Protein AF-A0A3D4X9X2-F1 (afdb_monomer)

pLDDT: mean 94.45, std 5.87, range [61.66, 98.75]

Solvent-accessible surface area (backbone atoms only — not comparable to full-atom values): 15955 Å² total; per-residue (Å²): 98,52,54,83,85,44,43,66,60,50,35,54,44,37,55,75,63,37,59,83,67,64,30,66,51,58,67,52,50,45,50,46,51,72,74,37,32,94,39,24,40,60,41,67,60,84,98,40,76,47,31,38,32,30,34,51,27,17,74,60,92,67,83,54,60,60,60,79,80,46,68,83,65,52,32,91,82,32,43,20,33,39,50,75,49,78,40,56,39,77,94,57,54,96,70,56,53,70,57,52,45,50,53,50,50,54,37,52,37,51,43,66,66,28,49,31,41,36,36,69,39,49,76,90,46,47,69,60,43,44,75,72,60,30,42,80,77,46,76,40,96,36,58,66,56,78,41,76,32,30,30,34,38,30,69,69,70,59,44,73,48,71,41,49,72,88,46,44,44,96,87,69,27,53,40,75,72,50,58,59,54,52,52,50,51,37,50,45,54,52,30,42,62,73,73,61,18,66,76,57,33,48,76,75,42,33,46,70,55,77,76,47,75,50,77,46,80,72,46,89,50,42,70,76,41,45,34,31,35,42,77,46,39,67,42,70,76,43,40,43,39,31,39,36,39,41,32,22,34,62,88,80,60,48,62,30,34,41,33,38,40,30,33,39,33,22,37,84,88,70,45,86,33,46,30,58,78,79,36,47,70,61,29,51,49,54,59,58,41,38,65,127

Radius of gyration: 21.75 Å; Cα contacts (8 Å, |Δi|>4): 575; chains: 1; bounding box: 48×45×54 Å

Mean predicted aligned error: 4.36 Å

Secondary structure (DSSP, 8-state):
---GGGHHHHHHHHHHHS-TTTSPPHHHHHHHHHH-GGGEEEEEETTEEEEEEE--EES-SS--GGGGT--TT--TTSSEEEE-EEEE-GGGTTSSHHHHHHHHHHHHHHHTT-SEEEEEE-GGGHHHHHHTTPEEEEE-S--GGG---EEEEEE-PPEEEEPPGGGB-TTSSB-TTHHHHHHHHHHHHHHHHTT--HHHHHHTTEE--EEEEEEEE-S---TT-EEEEEEEEEEE-SSEEEEEEEEEETTT--EEEEEEEEEE-EETTS-B--HHHH-HHHHHHHHHTB--

Structure (mmCIF, N/CA/C/O backbone):
data_AF-A0A3D4X9X2-F1
#
_entry.id   AF-A0A3D4X9X2-F1
#
loop_
_atom_site.group_PDB
_atom_site.id
_atom_site.type_symbol
_atom_site.label_atom_id
_atom_site.label_alt_id
_atom_site.label_comp_id
_atom_site.label_asym_id
_atom_site.label_entity_id
_atom_site.label_seq_id
_atom_site.pdbx_PDB_ins_code
_atom_site.Cartn_x
_atom_site.Cartn_y
_atom_site.Cartn_z
_atom_site.occupancy
_atom_site.B_iso_or_equiv
_atom_site.auth_seq_id
_atom_site.auth_comp_id
_atom_site.auth_asym_id
_atom_site.auth_atom_id
_atom_site.pdbx_PDB_model_num
ATOM 1 N N . MET A 1 1 ? 5.154 -13.599 -9.587 1.00 92.62 1 MET A N 1
ATOM 2 C CA . MET A 1 1 ? 6.564 -13.188 -9.420 1.00 92.62 1 MET A CA 1
ATOM 3 C C . MET A 1 1 ? 7.352 -13.839 -10.536 1.00 92.62 1 MET A C 1
ATOM 5 O O . MET A 1 1 ? 6.908 -14.887 -10.995 1.00 92.62 1 MET A O 1
ATOM 9 N N . ALA A 1 2 ? 8.436 -13.215 -10.988 1.00 92.44 2 ALA A N 1
ATOM 10 C CA . ALA A 1 2 ? 9.319 -13.813 -11.982 1.00 92.44 2 ALA A CA 1
ATOM 11 C C . ALA A 1 2 ? 10.042 -15.037 -11.407 1.00 92.44 2 ALA A C 1
ATOM 13 O O . ALA A 1 2 ? 10.325 -15.108 -10.209 1.00 92.44 2 ALA A O 1
ATOM 14 N N . ARG A 1 3 ? 10.328 -15.994 -12.280 1.00 93.06 3 ARG A N 1
ATOM 15 C CA . ARG A 1 3 ? 11.063 -17.228 -12.012 1.00 93.06 3 ARG A CA 1
ATOM 16 C C . ARG A 1 3 ? 12.336 -17.255 -12.862 1.00 93.06 3 ARG A C 1
ATOM 18 O O . ARG A 1 3 ? 12.415 -16.520 -13.846 1.00 93.06 3 ARG A O 1
ATOM 25 N N . PRO A 1 4 ? 13.331 -18.100 -12.544 1.00 92.50 4 PRO A N 1
ATOM 26 C CA . PRO A 1 4 ? 14.540 -18.207 -13.361 1.00 92.50 4 PRO A CA 1
ATOM 27 C C . PRO A 1 4 ? 14.257 -18.499 -14.844 1.00 92.50 4 PRO A C 1
ATOM 29 O O . PRO A 1 4 ? 14.946 -17.967 -15.713 1.00 92.50 4 PRO A O 1
ATOM 32 N N . GLU A 1 5 ? 13.215 -19.282 -15.153 1.00 94.00 5 GLU A N 1
ATOM 33 C CA . GLU A 1 5 ? 12.792 -19.547 -16.535 1.00 94.00 5 GLU A CA 1
ATOM 34 C C . GLU A 1 5 ? 12.268 -18.310 -17.294 1.00 94.00 5 GLU A C 1
ATOM 36 O O . GLU A 1 5 ? 12.267 -18.306 -18.526 1.00 94.00 5 GLU A O 1
ATOM 41 N N . ASP A 1 6 ? 11.888 -17.239 -16.589 1.00 94.44 6 ASP A N 1
ATOM 42 C CA . ASP A 1 6 ? 11.366 -16.004 -17.184 1.00 94.44 6 ASP A CA 1
ATOM 43 C C . ASP A 1 6 ? 12.476 -15.077 -17.716 1.00 94.44 6 ASP A C 1
ATOM 45 O O . ASP A 1 6 ? 12.179 -14.068 -18.360 1.00 94.44 6 ASP A O 1
ATOM 49 N N . LEU A 1 7 ? 13.758 -15.402 -17.493 1.00 96.19 7 LEU A N 1
ATOM 50 C CA . LEU A 1 7 ? 14.895 -14.561 -17.887 1.00 96.19 7 LEU A CA 1
ATOM 51 C C . LEU A 1 7 ? 14.924 -14.257 -19.391 1.00 96.19 7 LEU A C 1
ATOM 53 O O . LEU A 1 7 ? 14.999 -13.094 -19.785 1.00 96.19 7 LEU A O 1
ATOM 57 N N . GLU A 1 8 ? 14.888 -15.293 -20.233 1.00 95.75 8 GLU A N 1
ATOM 58 C CA . GLU A 1 8 ? 14.944 -15.125 -21.692 1.00 95.75 8 GLU A CA 1
ATOM 59 C C . GLU A 1 8 ? 13.777 -14.277 -22.223 1.00 95.75 8 GLU A C 1
ATOM 61 O O . GLU A 1 8 ? 14.033 -13.288 -22.921 1.00 95.75 8 GLU A O 1
ATOM 66 N N . PRO A 1 9 ? 12.501 -14.581 -21.898 1.00 95.25 9 PRO A N 1
ATOM 67 C CA . PRO A 1 9 ? 11.398 -13.759 -22.375 1.00 95.25 9 PRO A CA 1
ATOM 68 C C . PRO A 1 9 ? 11.412 -12.342 -21.786 1.00 95.25 9 PRO A C 1
ATOM 70 O O . PRO A 1 9 ? 11.119 -11.397 -22.518 1.00 95.25 9 PRO A O 1
ATOM 73 N N . ALA A 1 10 ? 11.789 -12.150 -20.518 1.00 95.25 10 ALA A N 1
ATOM 74 C CA . ALA A 1 10 ? 11.889 -10.814 -19.930 1.00 95.25 10 ALA A CA 1
ATOM 75 C C . ALA A 1 10 ? 12.968 -9.964 -20.623 1.00 95.25 10 ALA A C 1
ATOM 77 O O . ALA A 1 10 ? 12.692 -8.829 -21.009 1.00 95.25 10 ALA A O 1
ATOM 78 N N . ALA A 1 11 ? 14.159 -10.518 -20.871 1.00 94.31 11 ALA A N 1
ATOM 79 C CA . ALA A 1 11 ? 15.226 -9.815 -21.584 1.00 94.31 11 ALA A CA 1
ATOM 80 C C . ALA A 1 11 ? 14.827 -9.457 -23.030 1.00 94.31 11 ALA A C 1
ATOM 82 O O . ALA A 1 11 ? 15.125 -8.361 -23.505 1.00 94.31 11 ALA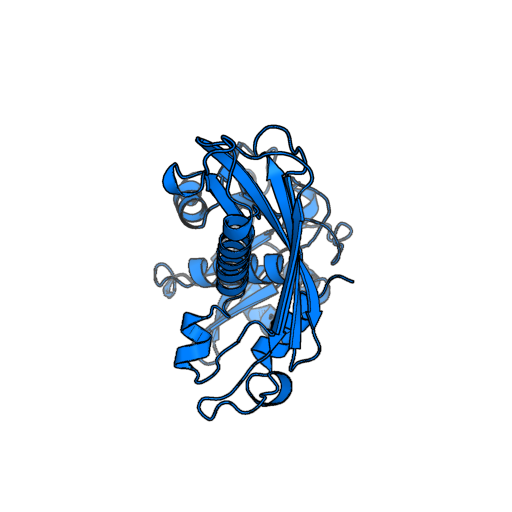 A O 1
ATOM 83 N N . ALA A 1 12 ? 14.100 -10.341 -23.723 1.00 93.56 12 ALA A N 1
ATOM 84 C CA . ALA A 1 1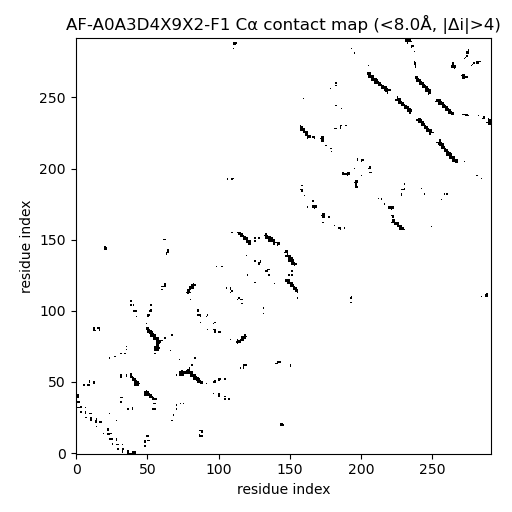2 ? 13.588 -10.057 -25.065 1.00 93.56 12 ALA A CA 1
ATOM 85 C C . ALA A 1 12 ? 12.547 -8.921 -25.067 1.00 93.56 12 ALA A C 1
ATOM 87 O O . ALA A 1 12 ? 12.560 -8.061 -25.951 1.00 93.56 12 ALA A O 1
ATOM 88 N N . ILE A 1 13 ? 11.658 -8.891 -24.071 1.00 94.38 13 ILE A N 1
ATOM 89 C CA . ILE A 1 13 ? 10.668 -7.819 -23.902 1.00 94.38 13 ILE A CA 1
ATOM 90 C C . ILE A 1 13 ? 11.334 -6.487 -23.549 1.00 94.38 13 ILE A C 1
ATOM 92 O O . ILE A 1 13 ? 10.898 -5.446 -24.042 1.00 94.38 13 ILE A O 1
ATOM 96 N N . GLU A 1 14 ? 12.375 -6.510 -22.717 1.00 92.75 14 GLU A N 1
ATOM 97 C CA . GLU A 1 14 ? 13.169 -5.331 -22.365 1.00 92.75 14 GLU A CA 1
ATOM 98 C C . GLU A 1 14 ? 13.804 -4.709 -23.611 1.00 92.75 14 GLU A C 1
ATOM 100 O O . GLU A 1 14 ? 13.546 -3.546 -23.931 1.00 92.75 14 GLU A O 1
ATOM 105 N N . ALA A 1 15 ? 14.525 -5.522 -24.387 1.00 90.81 15 ALA A N 1
ATOM 106 C CA . ALA A 1 15 ? 15.184 -5.092 -25.617 1.00 90.81 15 ALA A CA 1
ATOM 107 C C . ALA A 1 15 ? 14.203 -4.576 -26.688 1.00 90.81 15 ALA A C 1
ATOM 109 O O . ALA A 1 15 ? 14.547 -3.697 -27.473 1.00 90.81 15 ALA A O 1
ATOM 110 N N . ALA A 1 16 ? 12.973 -5.100 -26.729 1.00 89.12 16 ALA A N 1
ATOM 111 C CA . ALA A 1 16 ? 11.923 -4.615 -27.628 1.00 89.12 16 ALA A CA 1
ATOM 112 C C . ALA A 1 16 ? 11.194 -3.359 -27.104 1.00 89.12 16 ALA A C 1
ATOM 114 O O . ALA A 1 16 ? 10.473 -2.692 -27.855 1.00 89.12 16 ALA A O 1
ATOM 115 N N . GLY A 1 17 ? 11.307 -3.067 -25.805 1.00 82.75 17 GLY A N 1
ATOM 116 C CA . GLY A 1 17 ? 10.613 -1.976 -25.124 1.00 82.75 17 GLY A CA 1
ATOM 117 C C . GLY A 1 17 ? 11.352 -0.642 -25.178 1.00 82.75 17 GLY A C 1
ATOM 118 O O . GLY A 1 17 ? 10.695 0.399 -25.247 1.00 82.75 17 GLY A O 1
ATOM 119 N N . PHE A 1 18 ? 12.684 -0.681 -25.196 1.00 80.69 18 PHE A N 1
ATOM 120 C CA . PHE A 1 18 ? 13.543 0.491 -25.047 1.00 80.69 18 PHE A CA 1
ATOM 121 C C . PHE A 1 18 ? 14.637 0.563 -26.124 1.00 80.69 18 PHE A C 1
ATOM 123 O O . PHE A 1 18 ? 15.074 -0.468 -26.636 1.00 80.69 18 PHE A O 1
ATOM 130 N N . PRO A 1 19 ? 15.126 1.771 -26.468 1.00 81.81 19 PRO A N 1
ATOM 131 C CA . PRO A 1 19 ? 16.369 1.916 -27.219 1.00 81.81 19 PRO A CA 1
ATOM 132 C C . PRO A 1 19 ? 17.535 1.202 -26.507 1.00 81.81 19 PRO A C 1
ATOM 134 O O . PRO A 1 19 ? 17.559 1.194 -25.277 1.00 81.81 19 PRO A O 1
ATOM 137 N N . PRO A 1 20 ? 18.552 0.686 -27.228 1.00 80.06 20 PRO A N 1
ATOM 138 C CA . PRO A 1 20 ? 19.671 -0.039 -26.612 1.00 80.06 20 PRO A CA 1
ATOM 139 C C . PRO A 1 20 ? 20.426 0.728 -25.517 1.00 80.06 20 PRO A C 1
ATOM 141 O O . PRO A 1 20 ? 21.004 0.109 -24.637 1.00 80.06 20 PRO A O 1
ATOM 144 N N . ALA A 1 21 ? 20.429 2.064 -25.570 1.00 77.44 21 ALA A N 1
ATOM 145 C CA . ALA A 1 21 ? 21.063 2.914 -24.560 1.00 77.44 21 ALA A CA 1
ATOM 146 C C . ALA A 1 21 ? 20.247 3.049 -23.257 1.00 77.44 21 ALA A C 1
ATOM 148 O O . ALA A 1 21 ? 20.780 3.516 -22.258 1.00 77.44 21 ALA A O 1
ATOM 149 N N . GLU A 1 22 ? 18.962 2.691 -23.280 1.00 79.19 22 GLU A N 1
ATOM 150 C CA . GLU A 1 22 ? 18.041 2.781 -22.139 1.00 79.19 22 GLU A CA 1
ATOM 151 C C . GLU A 1 22 ? 17.695 1.399 -21.564 1.00 79.19 22 GLU A C 1
ATOM 153 O O . GLU A 1 22 ? 17.428 1.294 -20.368 1.00 79.19 22 GLU A O 1
ATOM 158 N 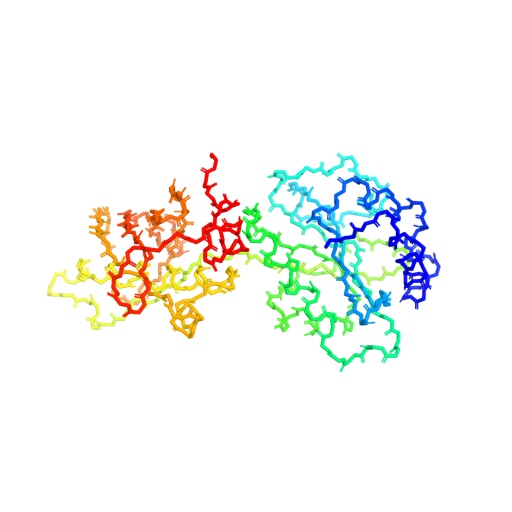N . ALA A 1 23 ? 17.696 0.361 -22.408 1.00 83.12 23 ALA A N 1
ATOM 159 C CA . ALA A 1 23 ? 17.331 -1.006 -22.049 1.00 83.12 23 ALA A CA 1
ATOM 160 C C . ALA A 1 23 ? 18.322 -1.630 -21.055 1.00 83.12 23 ALA A C 1
ATOM 162 O O . ALA A 1 23 ? 19.536 -1.568 -21.258 1.00 83.12 23 ALA A O 1
ATOM 163 N N . ALA A 1 24 ? 17.805 -2.307 -20.031 1.00 86.62 24 ALA A N 1
ATOM 164 C CA . ALA A 1 24 ? 18.622 -3.155 -19.175 1.00 86.62 24 ALA A CA 1
ATOM 165 C C . ALA A 1 24 ? 19.176 -4.354 -19.966 1.00 86.62 24 ALA A C 1
ATOM 167 O O . ALA A 1 24 ? 18.483 -4.971 -20.783 1.00 86.62 24 ALA A O 1
ATOM 168 N N . GLY A 1 25 ? 20.436 -4.709 -19.713 1.00 89.81 25 GLY A N 1
ATOM 169 C CA . GLY A 1 25 ? 21.043 -5.896 -20.296 1.00 89.81 25 GLY A CA 1
ATOM 170 C C . GLY A 1 25 ? 20.418 -7.176 -19.739 1.00 89.81 25 GLY A C 1
ATOM 171 O O . GLY A 1 25 ? 19.849 -7.203 -18.649 1.00 89.81 25 GLY A O 1
ATOM 172 N N . LYS A 1 26 ? 20.575 -8.292 -20.459 1.00 93.06 26 LYS A N 1
ATOM 173 C CA . LYS A 1 26 ? 20.128 -9.613 -19.978 1.00 93.06 26 LYS A CA 1
ATOM 174 C C . LYS A 1 26 ? 20.723 -9.966 -18.610 1.00 93.06 26 LYS A C 1
ATOM 176 O O . LYS A 1 26 ? 20.042 -10.553 -17.777 1.00 93.06 26 LYS A O 1
ATOM 181 N N . GLU A 1 27 ? 21.984 -9.607 -18.398 1.00 92.12 27 GLU A N 1
ATOM 182 C CA . GLU A 1 27 ? 22.681 -9.828 -17.134 1.00 92.12 27 GLU A CA 1
ATOM 183 C C . GLU A 1 27 ? 22.073 -8.999 -15.992 1.00 92.12 27 GLU A C 1
ATOM 185 O O . GLU A 1 27 ? 21.843 -9.543 -14.916 1.00 92.12 27 GLU A O 1
ATOM 190 N N . ASP A 1 28 ? 21.695 -7.743 -16.250 1.00 91.94 28 ASP A N 1
ATOM 191 C CA . ASP A 1 28 ? 20.971 -6.921 -15.276 1.00 91.94 28 ASP A CA 1
ATOM 192 C C . ASP A 1 28 ? 19.624 -7.571 -14.927 1.00 91.94 28 ASP A C 1
ATOM 194 O O . ASP A 1 28 ? 19.297 -7.738 -13.758 1.00 91.94 28 ASP A O 1
ATOM 198 N N . ILE A 1 29 ? 18.848 -8.014 -15.926 1.00 94.06 29 ILE A N 1
ATOM 199 C CA . ILE A 1 29 ? 17.563 -8.696 -15.690 1.00 94.06 29 ILE A CA 1
ATOM 200 C C . ILE A 1 29 ? 17.749 -9.960 -14.841 1.00 94.06 29 ILE A C 1
ATOM 202 O O . ILE A 1 29 ? 16.975 -10.181 -13.909 1.00 94.06 29 ILE A O 1
ATOM 206 N N . ARG A 1 30 ? 18.787 -10.761 -15.113 1.00 95.44 30 ARG A N 1
ATOM 207 C CA . ARG A 1 30 ? 19.127 -11.946 -14.313 1.00 95.44 30 ARG A CA 1
ATOM 208 C C . ARG A 1 30 ? 19.396 -11.570 -12.859 1.00 95.44 30 ARG A C 1
ATOM 210 O O . ARG A 1 30 ? 18.782 -12.147 -11.965 1.00 95.44 30 ARG A O 1
ATOM 217 N N . GLN A 1 31 ? 20.249 -10.572 -12.627 1.00 93.44 31 GLN A N 1
ATOM 218 C CA . GLN A 1 31 ? 20.563 -10.099 -11.280 1.00 93.44 31 GLN A CA 1
ATOM 219 C C . GLN A 1 31 ? 19.317 -9.585 -10.553 1.00 93.44 31 GLN A C 1
ATOM 221 O O . GLN A 1 31 ? 19.140 -9.876 -9.375 1.00 93.44 31 GLN A O 1
ATOM 226 N N . ARG A 1 32 ? 18.412 -8.885 -11.245 1.00 94.94 32 ARG A N 1
ATOM 227 C CA . ARG A 1 32 ? 17.156 -8.383 -10.664 1.00 94.94 32 ARG A CA 1
ATOM 228 C C . ARG A 1 32 ? 16.204 -9.512 -10.257 1.00 94.94 32 ARG A C 1
ATOM 230 O O . ARG A 1 32 ? 15.627 -9.448 -9.175 1.00 94.94 32 ARG A O 1
ATOM 237 N N . ILE A 1 33 ? 16.065 -10.554 -11.086 1.00 95.25 33 ILE A N 1
ATOM 238 C CA . ILE A 1 33 ? 15.274 -11.756 -10.754 1.00 95.25 33 ILE A CA 1
ATOM 239 C C . ILE A 1 33 ? 15.856 -12.466 -9.524 1.00 95.25 33 ILE A C 1
ATOM 241 O O . ILE A 1 33 ? 15.101 -12.924 -8.672 1.00 95.25 33 ILE A O 1
ATOM 245 N N . GLU A 1 34 ? 17.183 -12.548 -9.416 1.00 94.19 34 GLU A N 1
ATOM 246 C CA . GLU A 1 34 ? 17.862 -13.211 -8.294 1.00 94.19 34 GLU A CA 1
ATOM 247 C C . GLU A 1 34 ? 17.855 -12.381 -7.002 1.00 94.19 34 GLU A C 1
ATOM 249 O O . GLU A 1 34 ? 17.728 -12.944 -5.918 1.00 94.19 34 GLU A O 1
ATOM 254 N N . THR A 1 35 ? 17.983 -11.056 -7.108 1.00 93.69 35 THR A N 1
ATOM 255 C CA . THR A 1 35 ? 18.177 -10.162 -5.953 1.00 93.69 35 THR A CA 1
ATOM 256 C C . THR A 1 35 ? 16.862 -9.780 -5.284 1.00 93.69 35 THR A C 1
ATOM 258 O O . THR A 1 35 ? 16.800 -9.751 -4.060 1.00 93.69 35 THR A O 1
ATOM 261 N N . PHE A 1 36 ? 15.817 -9.494 -6.065 1.00 93.81 36 PHE A N 1
ATOM 262 C CA . PHE A 1 36 ? 14.519 -9.049 -5.545 1.00 93.81 36 PHE A CA 1
ATOM 263 C C . PHE A 1 36 ? 13.334 -9.729 -6.256 1.00 93.81 36 PHE A C 1
ATOM 265 O O . PHE A 1 36 ? 12.466 -9.060 -6.830 1.00 93.81 36 PHE A O 1
ATOM 272 N N . PRO A 1 37 ? 13.238 -11.073 -6.238 1.00 93.62 37 PRO A N 1
ATOM 273 C CA . PRO A 1 37 ? 12.140 -11.794 -6.892 1.00 93.62 37 PRO A CA 1
ATOM 274 C C . PRO A 1 37 ? 10.751 -11.364 -6.385 1.00 93.62 37 PRO A C 1
ATOM 276 O O . PRO A 1 37 ? 9.768 -11.391 -7.130 1.00 93.62 37 PRO A O 1
ATOM 279 N N . GLU A 1 38 ? 10.656 -10.911 -5.134 1.00 92.62 38 GLU A N 1
ATOM 280 C CA . GLU A 1 38 ? 9.436 -10.399 -4.506 1.00 92.62 38 GLU A CA 1
ATOM 281 C C . GLU A 1 38 ? 9.018 -9.003 -5.000 1.00 92.62 38 GLU A C 1
ATOM 283 O O . GLU A 1 38 ? 7.903 -8.551 -4.723 1.00 92.62 38 GLU A O 1
ATOM 288 N N . SER A 1 39 ? 9.890 -8.347 -5.767 1.00 95.62 39 SER A N 1
ATOM 289 C CA . SER A 1 39 ? 9.670 -7.056 -6.420 1.00 95.62 39 SER A CA 1
ATOM 290 C C . SER A 1 39 ? 9.827 -7.154 -7.949 1.00 95.62 39 SER A C 1
ATOM 292 O O . SER A 1 39 ? 10.020 -6.142 -8.619 1.00 95.62 39 SER A O 1
ATOM 294 N N . PHE A 1 40 ? 9.707 -8.360 -8.522 1.00 97.50 40 PHE A N 1
ATOM 295 C CA . PHE A 1 40 ? 9.673 -8.601 -9.967 1.00 97.50 40 PHE A CA 1
ATOM 296 C C . PHE A 1 40 ? 8.385 -9.348 -10.341 1.00 97.50 40 PHE A C 1
ATOM 298 O O . PHE A 1 40 ? 8.207 -10.537 -10.063 1.00 97.50 40 PHE A O 1
ATOM 305 N N . PHE A 1 41 ? 7.455 -8.656 -11.000 1.00 98.00 41 PHE A N 1
ATOM 306 C CA . PHE A 1 41 ? 6.156 -9.205 -11.389 1.00 98.00 41 PHE A CA 1
ATOM 307 C C . PHE A 1 41 ? 6.032 -9.315 -12.900 1.00 98.00 41 PHE A C 1
ATOM 309 O O . PHE A 1 41 ? 6.362 -8.382 -13.624 1.00 98.00 41 PHE A O 1
ATOM 316 N N . VAL A 1 42 ? 5.499 -10.441 -13.364 1.00 97.75 42 VAL A N 1
ATOM 317 C CA . VAL A 1 42 ? 5.270 -10.734 -14.780 1.00 97.75 42 VAL A CA 1
ATOM 318 C C . VAL A 1 42 ? 3.773 -10.775 -15.072 1.00 97.75 42 VAL A C 1
ATOM 320 O O . VAL A 1 42 ? 2.967 -11.113 -14.203 1.00 97.75 42 VAL A O 1
ATOM 323 N N . ALA A 1 43 ? 3.403 -10.406 -16.292 1.00 97.56 43 ALA A N 1
ATOM 324 C CA . ALA A 1 43 ? 2.088 -10.639 -16.864 1.00 97.56 43 ALA A CA 1
ATOM 325 C C . ALA A 1 43 ? 2.201 -11.782 -17.872 1.00 97.56 43 ALA A C 1
ATOM 327 O O . ALA A 1 43 ? 3.100 -11.778 -18.715 1.00 97.56 43 ALA A O 1
ATOM 328 N N . GLU A 1 44 ? 1.264 -12.722 -17.808 1.00 96.06 44 GLU A N 1
ATOM 329 C CA . GLU A 1 44 ? 1.224 -13.911 -18.658 1.00 96.06 44 GLU A CA 1
ATOM 330 C C . GLU A 1 44 ? -0.111 -13.968 -19.424 1.00 96.06 44 GLU A C 1
ATOM 332 O O . GLU A 1 44 ? -1.163 -13.579 -18.908 1.00 96.06 44 GLU A O 1
ATOM 337 N N . SER A 1 45 ? -0.075 -14.438 -20.672 1.00 94.62 45 SER A N 1
ATOM 338 C CA . SER A 1 45 ? -1.250 -14.811 -21.467 1.00 94.62 45 SER A CA 1
ATOM 339 C C . SER A 1 45 ? -1.059 -16.242 -21.959 1.00 94.62 45 SER A C 1
ATOM 341 O O . SER A 1 45 ? -0.252 -16.493 -22.855 1.00 94.62 45 SER A O 1
ATOM 343 N N . GLY A 1 46 ? -1.767 -17.187 -21.333 1.00 91.50 46 GLY A N 1
ATOM 344 C CA . GLY A 1 46 ? -1.422 -18.606 -21.452 1.00 91.50 46 GLY A CA 1
ATOM 345 C C . GLY A 1 46 ? -0.005 -18.842 -20.927 1.00 91.50 46 GLY A C 1
ATOM 346 O O . GLY A 1 46 ? 0.356 -18.294 -19.891 1.00 91.50 46 GLY A O 1
ATOM 347 N N . ASP A 1 47 ? 0.809 -19.570 -21.686 1.00 88.81 47 ASP A N 1
ATOM 348 C CA . ASP A 1 47 ? 2.209 -19.860 -21.334 1.00 88.81 47 ASP A CA 1
ATOM 349 C C . ASP A 1 47 ? 3.196 -18.768 -21.793 1.00 88.81 47 ASP A C 1
ATOM 351 O O . ASP A 1 47 ? 4.412 -18.940 -21.720 1.00 88.81 47 ASP A O 1
ATOM 355 N N . ARG A 1 48 ? 2.697 -17.643 -22.326 1.00 94.12 48 ARG A N 1
ATOM 356 C CA . ARG A 1 48 ? 3.533 -16.560 -22.854 1.00 94.12 48 ARG A CA 1
ATOM 357 C C . ARG A 1 48 ? 3.641 -15.421 -21.850 1.00 94.12 48 ARG A C 1
ATOM 359 O O . ARG A 1 48 ? 2.632 -14.810 -21.500 1.00 94.12 48 ARG A O 1
ATOM 366 N N . LEU A 1 49 ? 4.866 -15.051 -21.491 1.00 96.31 49 LEU A N 1
ATOM 367 C CA . LEU A 1 49 ? 5.157 -13.802 -20.788 1.00 96.31 49 LEU A CA 1
ATOM 368 C C . LEU A 1 49 ? 4.951 -12.621 -21.753 1.00 96.31 49 LEU A C 1
ATOM 370 O O . LEU A 1 49 ? 5.533 -12.579 -22.839 1.00 96.31 49 LEU A O 1
ATOM 374 N N . ILE A 1 50 ? 4.087 -11.675 -21.375 1.00 97.12 50 ILE A N 1
ATOM 375 C CA . ILE A 1 50 ? 3.661 -10.548 -22.227 1.00 97.12 50 ILE A CA 1
ATOM 376 C C . ILE A 1 50 ? 4.076 -9.172 -21.700 1.00 97.12 50 ILE A C 1
ATOM 378 O O . ILE A 1 50 ? 3.958 -8.170 -22.410 1.00 97.12 50 ILE A O 1
ATOM 382 N N . GLY A 1 51 ? 4.555 -9.105 -20.462 1.00 97.50 51 GLY A N 1
ATOM 383 C CA . GLY A 1 51 ? 5.048 -7.885 -19.847 1.00 97.50 51 GLY A CA 1
ATOM 384 C C . GLY A 1 51 ? 5.559 -8.124 -18.436 1.00 97.50 51 GLY A C 1
ATOM 385 O O . GLY A 1 51 ? 5.361 -9.199 -17.875 1.00 97.50 51 GLY A O 1
ATOM 386 N N . PHE A 1 52 ? 6.201 -7.120 -17.854 1.00 97.94 52 PHE A N 1
ATOM 387 C CA . PHE A 1 52 ? 6.666 -7.169 -16.474 1.00 97.94 52 PHE A CA 1
ATOM 388 C C . PHE A 1 52 ? 6.787 -5.774 -15.860 1.00 97.94 52 PHE A C 1
ATOM 390 O O . PHE A 1 52 ? 6.815 -4.764 -16.565 1.00 97.94 52 PHE A O 1
ATOM 397 N N . VAL A 1 53 ? 6.882 -5.735 -14.534 1.00 98.12 53 VAL A N 1
ATOM 398 C CA . VAL A 1 53 ? 7.318 -4.579 -13.749 1.00 98.12 53 VAL A CA 1
ATOM 399 C C . VAL A 1 53 ? 8.321 -5.047 -12.704 1.00 98.12 53 VAL A C 1
ATOM 401 O O . VAL A 1 53 ? 8.123 -6.097 -12.088 1.00 98.12 53 VAL A O 1
ATOM 404 N N . ASN A 1 54 ? 9.395 -4.291 -12.503 1.00 97.31 54 ASN A N 1
ATOM 405 C CA . ASN A 1 54 ? 10.405 -4.630 -11.508 1.00 97.31 54 ASN A CA 1
ATOM 406 C C . ASN A 1 54 ? 11.055 -3.392 -10.886 1.00 97.31 54 ASN A C 1
ATOM 408 O O . ASN A 1 54 ? 11.029 -2.308 -11.473 1.00 97.31 54 ASN A O 1
ATOM 412 N N . GLY A 1 55 ? 11.668 -3.583 -9.723 1.00 95.25 55 GLY A N 1
ATOM 413 C CA . GLY A 1 55 ? 12.659 -2.667 -9.171 1.00 95.25 55 GLY A CA 1
ATOM 414 C C . GLY A 1 55 ? 12.981 -2.967 -7.710 1.00 95.25 55 GLY A C 1
ATOM 415 O O . GLY A 1 55 ? 12.290 -3.755 -7.061 1.00 95.25 55 GLY A O 1
ATOM 416 N N . ALA A 1 56 ? 14.050 -2.356 -7.210 1.00 95.00 56 ALA A N 1
ATOM 417 C CA . ALA A 1 56 ? 14.533 -2.594 -5.857 1.00 95.00 56 ALA A CA 1
ATOM 418 C C . ALA A 1 56 ? 13.693 -1.869 -4.793 1.00 95.00 56 ALA A C 1
ATOM 420 O O . ALA A 1 56 ? 12.869 -0.999 -5.076 1.00 95.00 56 ALA A O 1
ATOM 421 N N . VAL A 1 57 ? 13.928 -2.232 -3.540 1.00 95.50 57 VAL A N 1
ATOM 422 C CA . VAL A 1 57 ? 13.469 -1.491 -2.358 1.00 95.50 57 VAL A CA 1
ATOM 423 C C . VAL A 1 57 ? 14.671 -0.823 -1.700 1.00 95.50 57 VAL A C 1
ATOM 425 O O . VAL A 1 57 ? 15.704 -1.471 -1.597 1.00 95.50 57 VAL A O 1
ATOM 428 N N . SER A 1 58 ? 14.541 0.428 -1.261 1.00 93.38 58 SER A N 1
ATOM 429 C CA . SER A 1 58 ? 15.595 1.197 -0.582 1.00 93.38 58 SER A CA 1
ATOM 430 C C . SER A 1 58 ? 14.994 2.257 0.347 1.00 93.38 58 SER A C 1
ATOM 432 O O . SER A 1 58 ? 13.795 2.535 0.291 1.00 93.38 58 SER A O 1
ATOM 434 N N . ASP A 1 59 ? 15.822 2.915 1.161 1.00 92.56 59 ASP A N 1
ATOM 435 C CA . ASP A 1 59 ? 15.421 4.130 1.892 1.00 92.56 59 ASP A CA 1
ATOM 436 C C . ASP A 1 59 ? 15.569 5.422 1.076 1.00 92.56 59 ASP A C 1
ATOM 438 O O . ASP A 1 59 ? 15.082 6.481 1.480 1.00 92.56 59 ASP A O 1
ATOM 442 N N . GLU A 1 60 ? 16.194 5.346 -0.099 1.00 86.69 60 GLU A N 1
ATOM 443 C CA . GLU A 1 60 ? 16.292 6.488 -1.001 1.00 86.69 60 GLU A CA 1
ATOM 444 C C . GLU A 1 60 ? 14.933 6.868 -1.598 1.00 86.69 60 GLU A C 1
ATOM 446 O O . GLU A 1 60 ? 14.213 6.045 -2.165 1.00 86.69 60 GLU A O 1
ATOM 451 N N . ILE A 1 61 ? 14.603 8.155 -1.485 1.00 82.75 61 ILE A N 1
ATOM 452 C CA . ILE A 1 61 ? 13.357 8.751 -1.992 1.00 82.75 61 ILE A CA 1
ATOM 453 C C . ILE A 1 61 ? 13.489 9.314 -3.413 1.00 82.75 61 ILE A C 1
ATOM 455 O O . ILE A 1 61 ? 12.517 9.844 -3.950 1.00 82.75 61 ILE A O 1
ATOM 459 N N . ALA A 1 62 ? 14.683 9.221 -3.994 1.00 79.62 62 ALA A N 1
ATOM 460 C CA . ALA A 1 62 ? 14.991 9.540 -5.381 1.00 79.62 62 ALA A CA 1
ATOM 461 C C . ALA A 1 62 ? 15.508 8.273 -6.076 1.00 79.62 62 ALA A C 1
ATOM 463 O O . ALA A 1 62 ? 15.873 7.304 -5.411 1.00 79.62 62 ALA A O 1
ATOM 464 N N . LEU A 1 63 ? 15.510 8.277 -7.408 1.00 81.62 63 LEU A N 1
ATOM 465 C CA . LEU A 1 63 ? 15.999 7.164 -8.216 1.00 81.62 63 LEU A CA 1
ATOM 466 C C . LEU A 1 63 ? 17.256 7.610 -8.980 1.00 81.62 63 LEU A C 1
ATOM 468 O O . LEU A 1 63 ? 17.115 8.141 -10.086 1.00 81.62 63 LEU A O 1
ATOM 472 N N . PRO A 1 64 ? 18.460 7.481 -8.389 1.00 78.25 64 PRO A N 1
ATOM 473 C CA . PRO A 1 64 ? 19.697 7.868 -9.058 1.00 78.25 64 PRO A CA 1
ATOM 474 C C . PRO A 1 64 ? 20.031 6.902 -10.199 1.00 78.25 64 PRO A C 1
ATOM 476 O O . PRO A 1 64 ? 19.669 5.727 -10.158 1.00 78.25 64 PRO A O 1
ATOM 479 N N . ASP A 1 65 ? 20.791 7.371 -11.191 1.00 78.94 65 ASP A N 1
ATOM 480 C CA . ASP A 1 65 ? 21.192 6.545 -12.342 1.00 78.94 65 ASP A CA 1
ATOM 481 C C . ASP A 1 65 ? 21.993 5.296 -11.930 1.00 78.94 65 ASP A C 1
ATOM 483 O O . ASP A 1 65 ? 21.899 4.249 -12.569 1.00 78.94 65 ASP A O 1
ATOM 487 N N . SER A 1 66 ? 22.739 5.365 -10.824 1.00 76.25 66 SER A N 1
ATOM 488 C CA . SER A 1 66 ? 23.462 4.211 -10.280 1.00 76.25 66 SER A CA 1
ATOM 489 C C . SER A 1 66 ? 22.537 3.053 -9.905 1.00 76.25 66 SER A C 1
ATOM 491 O O . SER A 1 66 ? 22.933 1.903 -10.071 1.00 76.25 66 SER A O 1
ATOM 493 N N . ALA A 1 67 ? 21.298 3.322 -9.478 1.00 77.19 67 ALA A N 1
ATOM 494 C CA . ALA A 1 67 ? 20.358 2.290 -9.037 1.00 77.19 67 ALA A CA 1
ATOM 495 C C . ALA A 1 67 ? 19.957 1.312 -10.159 1.00 77.19 67 ALA A C 1
ATOM 497 O O . ALA A 1 67 ? 19.530 0.194 -9.878 1.00 77.19 67 ALA A O 1
ATOM 498 N N . TYR A 1 68 ? 20.117 1.688 -11.435 1.00 76.19 68 TYR A N 1
ATOM 499 C CA . TYR A 1 68 ? 19.816 0.792 -12.558 1.00 76.19 68 TYR A CA 1
ATOM 500 C C . TYR A 1 68 ? 20.849 -0.328 -12.747 1.00 76.19 68 TYR A C 1
ATOM 502 O O . TYR A 1 68 ? 20.506 -1.345 -13.361 1.00 76.19 68 TYR A O 1
ATOM 510 N N . HIS A 1 69 ? 22.068 -0.147 -12.224 1.00 76.81 69 HIS A N 1
ATOM 511 C CA . HIS A 1 69 ? 23.221 -1.036 -12.424 1.00 76.81 69 HIS A CA 1
ATOM 512 C C . HIS A 1 69 ? 23.824 -1.561 -11.114 1.00 76.81 69 HIS A C 1
ATOM 514 O O . HIS A 1 69 ? 24.418 -2.636 -11.101 1.00 76.81 69 HIS A O 1
ATOM 520 N N . ASP A 1 70 ? 23.681 -0.818 -10.018 1.00 83.31 70 ASP A N 1
ATOM 521 C CA . ASP A 1 70 ? 24.149 -1.198 -8.691 1.00 83.31 70 ASP A CA 1
ATOM 522 C C . ASP A 1 70 ? 22.958 -1.547 -7.795 1.00 83.31 70 ASP A C 1
ATOM 524 O O . ASP A 1 70 ? 22.182 -0.686 -7.379 1.00 83.31 70 ASP A O 1
ATOM 528 N N . LEU A 1 71 ? 22.824 -2.839 -7.498 1.00 86.00 71 LEU A N 1
ATOM 529 C CA . LEU A 1 71 ? 21.755 -3.371 -6.656 1.00 86.00 71 LEU A CA 1
ATOM 530 C C . LEU A 1 71 ? 22.128 -3.415 -5.167 1.00 86.00 71 LEU A C 1
ATOM 532 O O . LEU A 1 71 ? 21.322 -3.876 -4.361 1.00 86.00 71 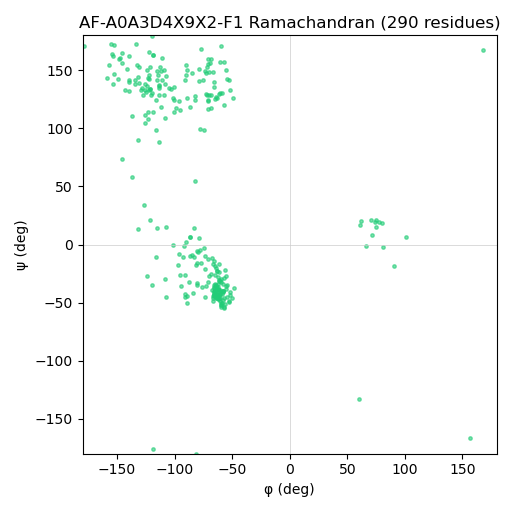LEU A O 1
ATOM 536 N N . SER A 1 72 ? 23.319 -2.945 -4.774 1.00 85.94 72 SER A N 1
ATOM 537 C CA . SER A 1 72 ? 23.769 -2.962 -3.373 1.00 85.94 72 SER A CA 1
ATOM 538 C C . SER A 1 72 ? 22.909 -2.099 -2.444 1.00 85.94 72 SER A C 1
ATOM 540 O O . SER A 1 72 ? 22.849 -2.364 -1.246 1.00 85.94 72 SER A O 1
ATOM 542 N N . GLY A 1 73 ? 22.195 -1.114 -2.998 1.00 85.06 73 GLY A N 1
ATOM 543 C CA . GLY A 1 73 ? 21.211 -0.305 -2.277 1.00 85.06 73 GLY A CA 1
ATOM 544 C C . GLY A 1 73 ? 19.890 -1.025 -1.984 1.00 85.06 73 GLY A C 1
ATOM 545 O O . GLY A 1 73 ? 19.015 -0.435 -1.349 1.00 85.06 73 GLY A O 1
ATOM 546 N N . HIS A 1 74 ? 19.716 -2.270 -2.446 1.00 93.69 74 HIS A N 1
ATOM 547 C CA . HIS A 1 74 ? 18.511 -3.030 -2.162 1.00 93.69 74 HIS A CA 1
ATOM 548 C C . HIS A 1 74 ? 18.441 -3.458 -0.690 1.00 93.69 74 HIS A C 1
ATOM 550 O O . HIS A 1 74 ? 19.222 -4.285 -0.226 1.00 93.69 74 HIS A O 1
ATOM 556 N N . ASP A 1 75 ? 17.427 -2.959 0.006 1.00 94.00 75 ASP A N 1
ATOM 557 C CA . ASP A 1 75 ? 17.013 -3.402 1.329 1.00 94.00 75 ASP A CA 1
ATOM 558 C C . ASP A 1 75 ? 15.516 -3.765 1.306 1.00 94.00 75 ASP A C 1
ATOM 560 O O . ASP A 1 75 ? 14.674 -2.869 1.184 1.00 94.00 75 ASP A O 1
ATOM 564 N N . PRO A 1 76 ? 15.139 -5.053 1.450 1.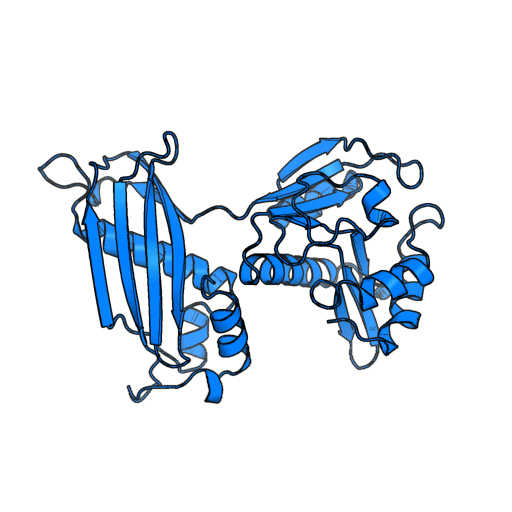00 92.69 76 PRO A N 1
ATOM 565 C CA . PRO A 1 76 ? 13.745 -5.485 1.520 1.00 92.69 76 PRO A CA 1
ATOM 566 C C . PRO A 1 76 ? 12.917 -4.813 2.618 1.00 92.69 76 PRO A C 1
ATOM 568 O O . PRO A 1 76 ? 11.691 -4.794 2.500 1.00 92.69 76 PRO A O 1
ATOM 571 N N . GLU A 1 77 ? 13.533 -4.260 3.665 1.00 92.44 77 GLU A N 1
ATOM 572 C CA . GLU A 1 77 ? 12.859 -3.552 4.760 1.00 92.44 77 GLU A CA 1
ATOM 573 C C . GLU A 1 77 ? 12.849 -2.021 4.560 1.00 92.44 77 GLU A C 1
ATOM 575 O O . GLU A 1 77 ? 12.087 -1.330 5.238 1.00 92.44 77 GLU A O 1
ATOM 580 N N . GLY A 1 78 ? 13.568 -1.502 3.556 1.00 94.38 78 GLY A N 1
ATOM 581 C CA . GLY A 1 78 ? 13.611 -0.078 3.211 1.00 94.38 78 GLY A CA 1
ATOM 582 C C . GLY A 1 78 ? 12.231 0.519 2.911 1.00 94.38 78 GLY A C 1
ATOM 583 O O . GLY A 1 78 ? 11.271 -0.187 2.573 1.00 94.38 78 GLY A O 1
ATOM 584 N N . CYS A 1 79 ? 12.094 1.836 3.052 1.00 94.56 79 CYS A N 1
ATOM 585 C CA . CYS A 1 79 ? 10.785 2.487 3.028 1.00 94.56 79 CYS A CA 1
ATOM 586 C C . CYS A 1 79 ? 10.190 2.735 1.631 1.00 94.56 79 CYS A C 1
ATOM 588 O O . CYS A 1 79 ? 8.984 2.982 1.536 1.00 94.56 79 CYS A O 1
ATOM 590 N N . CYS A 1 80 ? 10.971 2.661 0.553 1.00 95.88 80 CYS A N 1
ATOM 591 C CA . CYS A 1 80 ? 10.531 3.008 -0.798 1.00 95.88 80 CYS A CA 1
ATOM 592 C C . CYS A 1 80 ? 10.688 1.841 -1.774 1.00 95.88 80 CYS A C 1
ATOM 594 O O . CYS A 1 80 ? 11.743 1.227 -1.861 1.00 95.88 80 CYS A O 1
ATOM 596 N N . GLN A 1 81 ? 9.641 1.571 -2.555 1.00 97.25 81 GLN A N 1
ATOM 597 C CA . GLN A 1 81 ? 9.724 0.713 -3.736 1.00 97.25 81 GLN A CA 1
ATOM 598 C C . GLN A 1 81 ? 10.152 1.559 -4.937 1.00 97.25 81 GLN A C 1
ATOM 600 O O . GLN A 1 81 ? 9.415 2.448 -5.358 1.00 97.25 81 GLN A O 1
ATOM 605 N N . GLN A 1 82 ? 11.297 1.255 -5.527 1.00 95.62 82 GLN A N 1
ATOM 606 C CA . GLN A 1 82 ? 11.771 1.857 -6.767 1.00 95.62 82 GLN A CA 1
ATOM 607 C C . GLN A 1 82 ? 11.282 1.046 -7.969 1.00 95.62 82 GLN A C 1
ATOM 609 O O . GLN A 1 82 ? 11.148 -0.173 -7.881 1.00 95.62 82 GLN A O 1
ATOM 614 N N . ILE A 1 83 ? 10.995 1.698 -9.095 1.00 95.88 83 ILE A N 1
ATOM 615 C CA . ILE A 1 83 ? 10.638 1.024 -10.351 1.00 95.88 83 ILE A CA 1
ATOM 616 C C . ILE A 1 83 ? 11.756 1.244 -11.356 1.00 95.88 83 ILE A C 1
ATOM 618 O O . ILE A 1 83 ? 12.018 2.376 -11.751 1.00 95.88 83 ILE A O 1
ATOM 622 N N . PHE A 1 84 ? 12.376 0.152 -11.791 1.00 93.25 84 PHE A N 1
ATOM 623 C CA . PHE A 1 84 ? 13.436 0.177 -12.795 1.00 93.25 84 PHE A CA 1
ATOM 624 C C . PHE A 1 84 ? 12.910 -0.082 -14.205 1.00 93.25 84 PHE A C 1
ATOM 626 O O . PHE A 1 84 ? 13.522 0.358 -15.171 1.00 93.25 84 PHE A O 1
ATOM 633 N N . GLY A 1 85 ? 11.789 -0.796 -14.342 1.00 92.56 85 GLY A N 1
ATOM 634 C CA . GLY A 1 85 ? 11.208 -1.097 -15.647 1.00 92.56 85 GLY A CA 1
ATOM 635 C C . GLY A 1 85 ? 9.728 -1.450 -15.569 1.00 92.56 85 GLY A C 1
ATOM 636 O O . GLY A 1 85 ? 9.284 -2.101 -14.621 1.00 92.56 85 GLY A O 1
ATOM 637 N N . LEU A 1 86 ? 8.979 -1.014 -16.583 1.00 96.12 86 LEU A N 1
ATOM 638 C CA . LEU A 1 86 ? 7.599 -1.405 -16.860 1.00 96.12 86 LEU A CA 1
ATOM 639 C C . LEU A 1 86 ? 7.466 -1.647 -18.363 1.00 96.12 86 LEU A C 1
ATOM 641 O O . LEU A 1 86 ? 7.474 -0.704 -19.158 1.00 96.12 86 LEU A O 1
ATOM 645 N N . ASN A 1 87 ? 7.276 -2.904 -18.746 1.00 96.25 87 ASN A N 1
ATOM 646 C CA . ASN A 1 87 ? 7.352 -3.310 -20.139 1.00 96.25 87 ASN A CA 1
ATOM 647 C C . ASN A 1 87 ? 6.143 -4.149 -20.520 1.00 96.25 87 ASN A C 1
ATOM 649 O O . ASN A 1 87 ? 5.705 -5.018 -19.771 1.00 96.25 87 ASN A O 1
ATOM 653 N N . VAL A 1 88 ? 5.617 -3.906 -21.720 1.00 96.62 88 VAL A N 1
ATOM 654 C CA . VAL A 1 88 ? 4.553 -4.709 -22.330 1.00 96.62 88 VAL A CA 1
ATOM 655 C C . VAL A 1 88 ? 4.861 -4.864 -23.815 1.00 96.62 88 VAL A C 1
ATOM 657 O O . VAL A 1 88 ? 5.161 -3.874 -24.500 1.00 96.62 88 VAL A O 1
ATOM 660 N N . LEU A 1 89 ? 4.767 -6.097 -24.311 1.00 95.00 89 LEU A N 1
ATOM 661 C CA . LEU A 1 89 ? 4.902 -6.429 -25.729 1.00 95.00 89 LEU A CA 1
ATOM 662 C C . LEU A 1 89 ? 3.967 -5.584 -26.594 1.00 95.00 89 LEU A C 1
ATOM 664 O O . LEU A 1 89 ? 2.822 -5.335 -26.215 1.00 95.00 89 LEU A O 1
ATOM 668 N N . ALA A 1 90 ? 4.446 -5.160 -27.766 1.00 94.50 90 ALA A N 1
ATOM 669 C CA . ALA A 1 90 ? 3.753 -4.202 -28.625 1.00 94.50 90 ALA A CA 1
ATOM 670 C C . ALA A 1 90 ? 2.313 -4.624 -28.963 1.00 94.50 90 ALA A C 1
ATOM 672 O O . ALA A 1 90 ? 1.403 -3.806 -28.814 1.00 94.50 90 ALA A O 1
ATOM 673 N N . GLU A 1 91 ? 2.087 -5.892 -29.326 1.00 95.12 91 GLU A N 1
ATOM 674 C CA . GLU A 1 91 ? 0.747 -6.407 -29.642 1.00 95.12 91 GLU A CA 1
ATOM 675 C C . GLU A 1 91 ? -0.216 -6.462 -28.435 1.00 95.12 91 GLU A C 1
ATOM 677 O O . GLU A 1 91 ? -1.431 -6.504 -28.622 1.00 95.12 91 GLU A O 1
ATOM 682 N N . TYR A 1 92 ? 0.299 -6.393 -27.202 1.00 95.44 92 TYR A N 1
ATOM 683 C CA . TYR A 1 92 ? -0.481 -6.411 -25.957 1.00 95.44 92 TYR A CA 1
ATOM 684 C C . TYR A 1 92 ? -0.656 -5.014 -25.329 1.00 95.44 92 TYR A C 1
ATOM 686 O O . TYR A 1 92 ? -1.304 -4.849 -24.291 1.00 95.44 92 TYR A O 1
ATOM 694 N N . ARG A 1 93 ? -0.107 -3.959 -25.943 1.00 94.31 93 ARG A N 1
ATOM 695 C CA . ARG A 1 93 ? -0.257 -2.582 -25.442 1.00 94.31 93 ARG A CA 1
ATOM 696 C C . ARG A 1 93 ? -1.696 -2.082 -25.601 1.00 94.31 93 ARG A C 1
ATOM 698 O O . ARG A 1 93 ? -2.447 -2.525 -26.461 1.00 94.31 93 ARG A O 1
ATOM 705 N N . ARG A 1 94 ? -2.069 -1.098 -24.771 1.00 93.75 94 ARG A N 1
ATOM 706 C CA . ARG A 1 94 ? -3.415 -0.479 -24.714 1.00 93.75 94 ARG A CA 1
ATOM 707 C C . ARG A 1 94 ? -4.562 -1.435 -24.349 1.00 93.75 94 ARG A C 1
ATOM 709 O O . ARG A 1 94 ? -5.719 -1.105 -24.568 1.00 93.75 94 ARG A O 1
ATOM 716 N N . GLN A 1 95 ? -4.242 -2.566 -23.722 1.00 96.38 95 GLN A N 1
ATOM 717 C CA . GLN A 1 95 ? -5.215 -3.531 -23.192 1.00 96.38 95 GLN A CA 1
ATOM 718 C C . GLN A 1 95 ? -5.292 -3.511 -21.651 1.00 96.38 95 GLN A C 1
ATOM 720 O O . GLN A 1 95 ? -5.781 -4.446 -21.032 1.00 96.38 95 GLN A O 1
ATOM 725 N N . GLY A 1 96 ? -4.753 -2.469 -21.004 1.00 96.44 96 GLY A N 1
ATOM 726 C CA . GLY A 1 96 ? -4.751 -2.329 -19.539 1.00 96.44 96 GLY A CA 1
ATOM 727 C C . GLY A 1 96 ? -3.656 -3.110 -18.795 1.00 96.44 96 GLY A C 1
ATOM 728 O O . GLY A 1 96 ? -3.526 -2.954 -17.587 1.00 96.44 96 GLY A O 1
ATOM 729 N N . ILE A 1 97 ? -2.816 -3.888 -19.487 1.00 97.44 97 ILE A N 1
ATOM 730 C CA . ILE A 1 97 ? -1.791 -4.746 -18.856 1.00 97.44 97 ILE A CA 1
ATOM 731 C C . ILE A 1 97 ? -0.752 -3.946 -18.057 1.00 97.44 97 ILE A C 1
ATOM 733 O O . ILE A 1 97 ? -0.471 -4.285 -16.911 1.00 97.44 97 ILE A O 1
ATOM 737 N N . GLY A 1 98 ? -0.216 -2.856 -18.618 1.00 97.25 98 GLY A N 1
ATOM 738 C CA . GLY A 1 98 ? 0.756 -2.014 -17.904 1.00 97.25 98 GLY A CA 1
ATOM 739 C C . GLY A 1 98 ? 0.166 -1.370 -16.644 1.00 97.25 98 GLY A C 1
ATOM 740 O O . GLY A 1 98 ? 0.827 -1.282 -15.615 1.00 97.25 98 GLY A O 1
ATOM 741 N N . GLU A 1 99 ? -1.112 -0.984 -16.696 1.00 97.69 99 GLU A N 1
ATOM 742 C CA . GLU A 1 99 ? -1.841 -0.495 -15.524 1.00 97.69 99 GLU A CA 1
ATOM 743 C C . GLU A 1 99 ? -2.028 -1.603 -14.478 1.00 97.69 99 GLU A C 1
ATOM 745 O O . GLU A 1 99 ? -1.787 -1.366 -13.296 1.00 97.69 99 GLU A O 1
ATOM 750 N N . ALA A 1 100 ? -2.392 -2.818 -14.894 1.00 97.81 100 ALA A N 1
ATOM 751 C CA . ALA A 1 100 ? -2.542 -3.956 -13.990 1.00 97.81 100 ALA A CA 1
ATOM 752 C C . ALA A 1 100 ? -1.224 -4.317 -13.282 1.00 97.81 100 ALA A C 1
ATOM 754 O O . ALA A 1 100 ? -1.225 -4.517 -12.066 1.00 97.81 100 ALA A O 1
ATOM 755 N N . LEU A 1 101 ? -0.102 -4.329 -14.012 1.00 98.31 101 LEU A N 1
ATOM 756 C CA . LEU A 1 101 ? 1.240 -4.541 -13.457 1.00 98.31 101 LEU A CA 1
ATOM 757 C C . LEU A 1 101 ? 1.586 -3.473 -12.412 1.00 98.31 101 LEU A C 1
ATOM 759 O O . LEU A 1 101 ? 1.940 -3.807 -11.282 1.00 98.31 101 LEU A O 1
ATOM 763 N N . MET A 1 102 ? 1.404 -2.192 -12.743 1.00 98.25 102 MET A N 1
ATOM 764 C CA . MET A 1 102 ? 1.681 -1.101 -11.804 1.00 98.25 102 MET A CA 1
ATOM 765 C C . MET A 1 102 ? 0.782 -1.137 -10.568 1.00 98.25 102 MET A C 1
ATOM 767 O O . MET A 1 102 ? 1.268 -0.970 -9.452 1.00 98.25 102 MET A O 1
ATOM 771 N N . ARG A 1 103 ? -0.519 -1.405 -10.726 1.00 97.50 103 ARG A N 1
ATOM 772 C CA . ARG A 1 103 ? -1.439 -1.554 -9.587 1.00 97.50 103 ARG A CA 1
ATOM 773 C C . ARG A 1 103 ? -1.051 -2.731 -8.698 1.00 97.50 103 ARG A C 1
ATOM 775 O O . ARG A 1 103 ? -1.138 -2.620 -7.477 1.00 97.50 103 ARG A O 1
ATOM 782 N N . HIS A 1 104 ? -0.600 -3.837 -9.291 1.00 97.38 104 HIS A N 1
ATOM 783 C CA . HIS A 1 104 ? -0.092 -4.977 -8.536 1.00 97.38 104 HIS A CA 1
ATOM 784 C C . HIS A 1 104 ? 1.166 -4.610 -7.741 1.00 97.38 104 HIS A C 1
ATOM 786 O O . HIS A 1 104 ? 1.239 -4.924 -6.555 1.00 97.38 104 HIS A O 1
ATOM 792 N N . MET A 1 105 ? 2.109 -3.897 -8.361 1.00 98.12 105 MET A N 1
ATOM 793 C CA . MET A 1 105 ? 3.324 -3.411 -7.705 1.00 98.12 105 MET A CA 1
ATOM 794 C C . MET A 1 105 ? 3.011 -2.464 -6.536 1.00 98.12 105 MET A C 1
ATOM 796 O O . MET A 1 105 ? 3.493 -2.685 -5.429 1.00 98.12 105 MET A O 1
ATOM 800 N N . ILE A 1 106 ? 2.139 -1.468 -6.739 1.00 97.94 106 ILE A N 1
ATOM 801 C CA . ILE A 1 106 ? 1.688 -0.547 -5.679 1.00 97.94 106 ILE A CA 1
ATOM 802 C C . ILE A 1 106 ? 1.056 -1.325 -4.524 1.00 97.94 106 ILE A C 1
ATOM 804 O O . ILE A 1 106 ? 1.382 -1.088 -3.364 1.00 97.94 106 ILE A O 1
ATOM 808 N N . ARG A 1 107 ? 0.183 -2.291 -4.823 1.00 97.25 107 ARG A N 1
ATOM 809 C CA . ARG A 1 107 ? -0.440 -3.122 -3.790 1.00 97.25 107 ARG A CA 1
ATOM 810 C C . ARG A 1 107 ? 0.587 -3.977 -3.044 1.00 97.25 107 ARG A C 1
ATOM 812 O O . ARG A 1 107 ? 0.508 -4.065 -1.826 1.00 97.25 107 ARG A O 1
ATOM 819 N N . SER A 1 108 ? 1.547 -4.585 -3.743 1.00 96.75 108 SER A N 1
ATOM 820 C CA . SER A 1 108 ? 2.634 -5.351 -3.115 1.00 96.75 108 SER A CA 1
ATOM 821 C C . SER A 1 108 ? 3.472 -4.472 -2.184 1.00 96.75 108 SER A C 1
ATOM 823 O O . SER A 1 108 ? 3.728 -4.850 -1.043 1.00 96.75 108 SER A O 1
ATOM 825 N N . ALA A 1 109 ? 3.846 -3.272 -2.636 1.00 96.81 109 ALA A N 1
ATOM 826 C CA . ALA A 1 109 ? 4.568 -2.301 -1.821 1.00 96.81 109 ALA A CA 1
ATOM 827 C C . ALA A 1 109 ? 3.757 -1.898 -0.574 1.00 96.81 109 ALA A C 1
ATOM 829 O O . ALA A 1 109 ? 4.298 -1.876 0.528 1.00 96.81 109 ALA A O 1
ATOM 830 N N . PHE A 1 110 ? 2.447 -1.675 -0.714 1.00 96.50 110 PHE A N 1
ATOM 831 C CA . PHE A 1 110 ? 1.568 -1.380 0.420 1.00 96.50 110 PHE A CA 1
ATOM 832 C C . PHE A 1 110 ? 1.503 -2.531 1.434 1.00 96.50 110 PHE A C 1
ATOM 834 O O . PHE A 1 110 ? 1.662 -2.309 2.631 1.00 96.50 110 PHE A O 1
ATOM 841 N N . ILE A 1 111 ? 1.321 -3.770 0.957 1.00 95.62 111 ILE A N 1
ATOM 842 C CA . ILE A 1 111 ? 1.283 -4.980 1.796 1.00 95.62 111 ILE A CA 1
ATOM 843 C C . ILE A 1 111 ? 2.584 -5.136 2.589 1.00 95.62 111 ILE A C 1
ATOM 845 O O . ILE A 1 111 ? 2.542 -5.478 3.767 1.00 95.62 111 ILE A O 1
ATOM 849 N N . ARG A 1 112 ? 3.726 -4.843 1.954 1.00 93.94 112 ARG A N 1
ATOM 850 C CA . ARG A 1 112 ? 5.069 -4.901 2.553 1.00 93.94 112 ARG A CA 1
ATOM 851 C C . ARG A 1 112 ? 5.450 -3.646 3.352 1.00 93.94 112 ARG A C 1
ATOM 853 O O . ARG A 1 112 ? 6.627 -3.449 3.645 1.00 93.94 112 ARG A O 1
ATOM 860 N N . GLY A 1 113 ? 4.489 -2.780 3.678 1.00 93.94 113 GLY A N 1
ATOM 861 C CA . GLY A 1 113 ? 4.696 -1.636 4.571 1.00 93.94 113 GLY A CA 1
ATOM 862 C C . GLY A 1 113 ? 5.545 -0.501 3.992 1.00 93.94 113 GLY A C 1
ATOM 863 O O . GLY A 1 113 ? 6.104 0.291 4.752 1.00 93.94 113 GLY A O 1
ATOM 864 N N . LYS A 1 114 ? 5.665 -0.400 2.663 1.00 95.75 114 LYS A N 1
ATOM 865 C CA . LYS A 1 114 ? 6.386 0.708 2.021 1.00 95.75 114 LYS A CA 1
ATOM 866 C C . LYS A 1 114 ? 5.610 2.012 2.178 1.00 95.75 114 LYS A C 1
ATOM 868 O O . LYS A 1 114 ? 4.383 2.024 2.210 1.00 95.75 114 LYS A O 1
ATOM 873 N N . LYS A 1 115 ? 6.341 3.123 2.265 1.00 95.56 115 LYS A N 1
ATOM 874 C CA . LYS A 1 115 ? 5.814 4.491 2.385 1.00 95.56 115 LYS A CA 1
ATOM 875 C C . LYS A 1 115 ? 5.611 5.156 1.027 1.00 95.56 115 LYS A C 1
ATOM 877 O O . LYS A 1 115 ? 4.737 6.015 0.891 1.00 95.56 115 LYS A O 1
ATOM 882 N N . ALA A 1 116 ? 6.364 4.729 0.015 1.00 96.88 116 ALA A N 1
ATOM 883 C CA . ALA A 1 116 ? 6.227 5.244 -1.338 1.00 96.88 116 ALA A CA 1
ATOM 884 C C . ALA A 1 116 ? 6.558 4.211 -2.421 1.00 96.88 116 ALA A C 1
ATOM 886 O O . ALA A 1 116 ? 7.279 3.240 -2.183 1.00 96.88 116 ALA A O 1
ATOM 887 N N . VAL A 1 117 ? 6.051 4.473 -3.628 1.00 97.88 117 VAL A N 1
ATOM 888 C CA . VAL A 1 117 ? 6.543 3.890 -4.880 1.00 97.88 117 VAL A CA 1
ATOM 889 C C . VAL A 1 117 ? 7.090 5.018 -5.745 1.00 97.88 117 VAL A C 1
ATOM 891 O O . VAL A 1 117 ? 6.371 5.981 -6.021 1.00 97.88 117 VAL A O 1
ATOM 894 N N . ILE A 1 118 ? 8.344 4.911 -6.170 1.00 96.25 118 ILE A N 1
ATOM 895 C CA . ILE A 1 118 ? 9.052 5.957 -6.907 1.00 96.25 118 ILE A CA 1
ATOM 896 C C . ILE A 1 118 ? 9.531 5.439 -8.257 1.00 96.25 118 ILE A C 1
ATOM 898 O O . ILE A 1 118 ? 9.918 4.279 -8.392 1.00 96.25 118 ILE A O 1
ATOM 902 N N . LEU A 1 119 ? 9.468 6.296 -9.270 1.00 95.38 119 LEU A N 1
ATOM 903 C CA . LEU A 1 119 ? 9.916 5.977 -10.619 1.00 95.38 119 LEU A CA 1
ATOM 904 C C . LEU A 1 119 ? 10.328 7.239 -11.362 1.00 95.38 119 LEU A C 1
ATOM 906 O O . LEU A 1 119 ? 9.900 8.344 -11.015 1.00 95.38 119 LEU A O 1
ATOM 910 N N . THR A 1 120 ? 11.080 7.061 -12.440 1.00 94.25 120 THR A N 1
ATOM 911 C CA . THR A 1 120 ? 11.238 8.092 -13.461 1.00 94.25 120 THR A CA 1
ATOM 912 C C . THR A 1 120 ? 10.521 7.687 -14.746 1.00 94.25 120 THR A C 1
ATOM 914 O O . THR A 1 120 ? 10.325 6.510 -15.048 1.00 94.25 120 THR A O 1
ATOM 917 N N . CYS A 1 121 ? 10.051 8.674 -15.506 1.00 93.50 121 CYS A N 1
ATOM 918 C CA . CYS A 1 121 ? 9.383 8.429 -16.780 1.00 93.50 121 CYS A CA 1
ATOM 919 C C . CYS A 1 121 ? 9.660 9.525 -17.812 1.00 93.50 121 CYS A C 1
ATOM 921 O O . CYS A 1 121 ? 10.132 10.613 -17.481 1.00 93.50 121 CYS A O 1
ATOM 923 N N . LYS A 1 122 ? 9.350 9.239 -19.081 1.00 91.94 122 LYS A N 1
ATOM 924 C CA . LYS A 1 122 ? 9.332 10.253 -20.143 1.00 91.94 122 LYS A CA 1
ATOM 925 C C . LYS A 1 122 ? 8.127 11.177 -19.966 1.00 91.94 122 LYS A C 1
ATOM 927 O O . LYS A 1 122 ? 7.076 10.741 -19.505 1.00 91.94 122 LYS A O 1
ATOM 932 N N . GLU A 1 123 ? 8.238 12.411 -20.449 1.00 94.69 123 GLU A N 1
ATOM 933 C CA . GLU A 1 123 ? 7.189 13.437 -20.332 1.00 94.69 123 GLU A CA 1
ATOM 934 C C . GLU A 1 123 ? 5.796 12.949 -20.774 1.00 94.69 123 GLU A C 1
ATOM 936 O O . GLU A 1 123 ? 4.812 13.100 -20.053 1.00 94.69 123 GLU A O 1
ATOM 941 N N . HIS A 1 124 ? 5.710 12.266 -21.920 1.00 94.94 124 HIS A N 1
ATOM 942 C CA . HIS A 1 124 ? 4.440 11.759 -22.454 1.00 94.94 124 HIS A CA 1
ATOM 943 C C . HIS A 1 124 ? 3.783 10.660 -21.591 1.00 94.94 124 HIS A C 1
ATOM 945 O O . HIS A 1 124 ? 2.608 10.352 -21.791 1.00 94.94 124 HIS A O 1
ATOM 951 N N . MET A 1 125 ? 4.513 10.070 -20.637 1.00 96.19 125 MET A N 1
ATOM 952 C CA . MET A 1 125 ? 4.009 9.057 -19.702 1.00 96.19 125 MET A CA 1
ATOM 953 C C . MET A 1 125 ? 3.498 9.653 -18.385 1.00 96.19 125 MET A C 1
ATOM 955 O O . MET A 1 125 ? 2.816 8.948 -17.639 1.00 96.19 125 MET A O 1
ATOM 959 N N . ILE A 1 126 ? 3.741 10.939 -18.109 1.00 97.44 126 ILE A N 1
ATOM 960 C CA . ILE A 1 126 ? 3.239 11.612 -16.900 1.00 97.44 126 ILE A CA 1
ATOM 961 C C . ILE A 1 126 ? 1.716 11.419 -16.747 1.00 97.44 126 ILE A C 1
ATOM 963 O O . ILE A 1 126 ? 1.298 10.941 -15.691 1.00 97.44 126 ILE A O 1
ATOM 967 N N . PRO A 1 127 ? 0.865 11.638 -17.778 1.00 98.12 127 PRO A N 1
ATOM 968 C CA . PRO A 1 127 ? -0.583 11.453 -17.636 1.00 98.12 127 PRO A CA 1
ATOM 969 C C . PRO A 1 127 ? -1.005 10.014 -17.307 1.00 98.12 127 PRO A C 1
ATOM 971 O O . PRO A 1 127 ? -2.054 9.799 -16.696 1.00 98.12 127 PRO A O 1
ATOM 974 N N . PHE A 1 128 ? -0.218 9.012 -17.719 1.00 97.44 128 PHE A N 1
ATOM 975 C CA . PHE A 1 128 ? -0.472 7.613 -17.372 1.00 97.44 128 PHE A CA 1
ATOM 976 C C . PHE A 1 128 ? -0.279 7.381 -15.872 1.00 97.44 128 PHE A C 1
ATOM 978 O O . PHE A 1 128 ? -1.179 6.846 -15.223 1.00 97.44 128 PHE A O 1
ATOM 985 N N . TYR A 1 129 ? 0.839 7.845 -15.314 1.00 98.19 129 TYR A N 1
ATOM 986 C CA . TYR A 1 129 ? 1.143 7.683 -13.893 1.00 98.19 129 TYR A CA 1
ATOM 987 C C . TYR A 1 129 ? 0.285 8.584 -12.996 1.00 98.19 129 TYR A C 1
ATOM 989 O O . TYR A 1 129 ? -0.169 8.130 -11.946 1.00 98.19 129 TYR A O 1
ATOM 997 N N . THR A 1 130 ? -0.043 9.809 -13.415 1.00 97.88 130 THR A N 1
ATOM 998 C CA . THR A 1 130 ? -0.958 10.682 -12.659 1.00 97.88 130 THR A CA 1
ATOM 999 C C . THR A 1 130 ? -2.323 10.024 -12.451 1.00 97.88 130 THR A C 1
ATOM 1001 O O . THR A 1 130 ? -2.861 10.050 -11.347 1.00 97.88 130 THR A O 1
ATOM 1004 N N . ARG A 1 131 ? -2.867 9.343 -13.471 1.00 97.25 131 ARG A N 1
ATOM 1005 C CA . ARG A 1 131 ? -4.139 8.601 -13.354 1.00 97.25 131 ARG A CA 1
ATOM 1006 C C . ARG A 1 131 ? -4.063 7.423 -12.378 1.00 97.25 131 ARG A C 1
ATOM 1008 O O . ARG A 1 131 ? -5.079 7.018 -11.821 1.00 97.25 131 ARG A O 1
ATOM 1015 N N . LEU A 1 132 ? -2.869 6.865 -12.184 1.00 96.81 132 LEU A N 1
ATOM 1016 C CA . LEU A 1 132 ? -2.611 5.810 -11.205 1.00 96.81 132 LEU A CA 1
ATOM 1017 C C . LEU A 1 132 ? -2.449 6.349 -9.774 1.00 96.81 132 LEU A C 1
ATOM 1019 O O . LEU A 1 132 ? -2.376 5.544 -8.853 1.00 96.81 132 LEU A O 1
ATOM 1023 N N . GLY A 1 133 ? -2.419 7.673 -9.583 1.00 96.62 133 GLY A N 1
ATOM 1024 C CA . GLY A 1 133 ? -2.265 8.329 -8.282 1.00 96.62 133 GLY A CA 1
ATOM 1025 C C . GLY A 1 133 ? -0.854 8.845 -7.990 1.00 96.62 133 GLY A C 1
ATOM 1026 O O . GLY A 1 133 ? -0.598 9.313 -6.883 1.00 96.62 133 GLY A O 1
ATOM 1027 N N . TYR A 1 134 ? 0.070 8.785 -8.955 1.00 97.75 134 TYR A N 1
ATOM 1028 C CA . TYR A 1 134 ? 1.389 9.396 -8.792 1.00 97.75 134 TYR A CA 1
ATOM 1029 C C . TYR A 1 134 ? 1.307 10.923 -8.871 1.00 97.75 134 TYR A C 1
ATOM 1031 O O . TYR A 1 134 ? 0.530 11.495 -9.634 1.00 97.75 134 TYR A O 1
ATOM 1039 N N . THR A 1 135 ? 2.182 11.583 -8.123 1.00 97.19 135 THR A N 1
ATOM 1040 C CA . THR A 1 135 ? 2.426 13.023 -8.191 1.00 97.19 135 THR A CA 1
ATOM 1041 C C . THR A 1 135 ? 3.724 13.280 -8.952 1.00 97.19 135 THR A C 1
ATOM 1043 O O . THR A 1 135 ? 4.731 12.620 -8.689 1.00 97.19 135 THR A O 1
ATOM 1046 N N . LEU A 1 136 ? 3.701 14.235 -9.884 1.00 96.75 136 LEU A N 1
ATOM 1047 C CA . LEU A 1 136 ? 4.906 14.745 -10.539 1.00 96.75 136 LEU A CA 1
ATOM 1048 C C . LEU A 1 136 ? 5.708 15.585 -9.542 1.00 96.75 136 LEU A C 1
ATOM 1050 O O . LEU A 1 136 ? 5.179 16.550 -8.994 1.00 96.75 136 LEU A O 1
ATOM 1054 N N . ILE A 1 137 ? 6.974 15.232 -9.336 1.00 95.12 137 ILE A N 1
ATOM 1055 C CA . ILE A 1 137 ? 7.893 15.995 -8.482 1.00 95.12 137 ILE A CA 1
ATOM 1056 C C . ILE A 1 137 ? 8.645 17.039 -9.304 1.00 95.12 137 ILE A C 1
ATOM 1058 O O . ILE A 1 137 ? 8.774 18.187 -8.887 1.00 95.12 137 ILE A O 1
ATOM 1062 N N . GLY A 1 138 ? 9.101 16.660 -10.496 1.00 92.50 138 GLY A N 1
ATOM 1063 C CA . GLY A 1 138 ? 9.834 17.546 -11.388 1.00 92.50 138 GLY A CA 1
ATOM 1064 C C . GLY A 1 138 ? 10.711 16.774 -12.360 1.00 92.50 138 GLY A C 1
ATOM 1065 O O . GLY A 1 138 ? 10.569 15.562 -12.526 1.00 92.50 138 GLY A O 1
ATOM 1066 N N . LYS A 1 139 ? 11.621 17.493 -13.016 1.00 91.44 139 LYS A N 1
ATOM 1067 C CA . LYS A 1 139 ? 12.664 16.884 -13.840 1.00 91.44 139 LYS A CA 1
ATOM 1068 C C . LYS A 1 139 ? 13.664 16.166 -12.928 1.00 91.44 139 LYS A C 1
ATOM 1070 O O . LYS A 1 139 ? 14.141 16.765 -11.969 1.00 91.44 139 LYS A O 1
ATOM 1075 N N . ALA A 1 140 ? 13.943 14.903 -13.223 1.00 86.00 140 ALA A N 1
ATOM 1076 C CA . ALA A 1 140 ? 14.910 14.101 -12.490 1.00 86.00 140 ALA A CA 1
ATOM 1077 C C . ALA A 1 140 ? 16.342 14.543 -12.825 1.00 86.00 140 ALA A C 1
ATOM 1079 O O . ALA A 1 140 ? 16.621 14.953 -13.956 1.00 86.00 140 ALA A O 1
ATOM 1080 N N . ASP A 1 141 ? 17.250 14.393 -11.862 1.00 81.31 141 ASP A N 1
ATOM 1081 C CA . ASP A 1 141 ? 18.697 14.520 -12.071 1.00 81.31 141 ASP A CA 1
ATOM 1082 C C . ASP A 1 141 ? 19.265 13.204 -12.631 1.00 81.31 141 ASP A C 1
ATOM 1084 O O . ASP A 1 141 ? 20.110 12.543 -12.039 1.00 81.31 141 ASP A O 1
ATOM 1088 N N . SER A 1 142 ? 18.673 12.762 -13.741 1.00 76.25 142 SER A N 1
ATOM 1089 C CA . SER A 1 142 ? 18.966 11.504 -14.419 1.00 76.25 142 SER A CA 1
ATOM 1090 C C . SER A 1 142 ? 19.254 11.802 -15.881 1.00 76.25 142 SER A C 1
ATOM 1092 O O . SER A 1 142 ? 18.474 12.485 -16.555 1.00 76.25 142 SER A O 1
ATOM 1094 N N . VAL A 1 143 ? 20.378 11.284 -16.364 1.00 74.94 143 VAL A N 1
ATOM 1095 C CA . VAL A 1 143 ? 20.781 11.326 -17.774 1.00 74.94 143 VAL A CA 1
ATOM 1096 C C . VAL A 1 143 ? 20.829 9.924 -18.371 1.00 74.94 143 VAL A C 1
ATOM 1098 O O . VAL A 1 143 ? 21.384 9.747 -19.458 1.00 74.94 143 VAL A O 1
ATOM 1101 N N . HIS A 1 144 ? 20.242 8.932 -17.691 1.00 74.81 144 HIS A N 1
ATOM 1102 C CA . HIS A 1 144 ? 20.202 7.542 -18.140 1.00 74.81 144 HIS A CA 1
ATOM 1103 C C . HIS A 1 144 ? 19.734 7.444 -19.597 1.00 74.81 144 HIS A C 1
ATOM 1105 O O . HIS A 1 144 ? 18.707 8.016 -19.984 1.00 74.81 144 HIS A O 1
ATOM 1111 N N . GLY A 1 145 ? 20.531 6.775 -20.430 1.00 69.88 145 GLY A N 1
ATOM 1112 C CA . GLY A 1 145 ? 20.305 6.661 -21.874 1.00 69.88 145 GLY A CA 1
ATOM 1113 C C . GLY A 1 145 ? 20.290 7.980 -22.663 1.00 69.88 145 GLY A C 1
ATOM 1114 O O . GLY A 1 145 ? 19.798 8.012 -23.788 1.00 69.88 145 GLY A O 1
ATOM 1115 N N . GLY A 1 146 ? 20.811 9.076 -22.101 1.00 74.44 146 GLY A N 1
ATOM 1116 C CA . GLY A 1 146 ? 20.898 10.389 -22.750 1.00 74.44 146 GLY A CA 1
ATOM 1117 C C . GLY A 1 146 ? 19.567 11.137 -22.861 1.00 74.44 146 GLY A C 1
ATOM 1118 O O . GLY A 1 146 ? 19.438 12.041 -23.689 1.00 74.44 146 GLY A O 1
ATOM 1119 N N . ALA A 1 147 ? 18.565 10.766 -22.060 1.00 79.62 147 ALA A N 1
ATOM 1120 C CA . ALA A 1 147 ? 17.220 11.320 -22.145 1.00 79.62 147 ALA A CA 1
ATOM 1121 C C . ALA A 1 147 ? 16.834 12.203 -20.950 1.00 79.62 147 ALA A C 1
ATOM 1123 O O . ALA A 1 147 ? 17.403 12.119 -19.869 1.00 79.62 147 ALA A O 1
ATOM 1124 N N . CYS A 1 148 ? 15.813 13.041 -21.154 1.00 85.75 148 CYS A N 1
ATOM 1125 C CA . CYS A 1 148 ? 15.176 13.804 -20.085 1.00 85.75 148 CYS A CA 1
ATOM 1126 C C . CYS A 1 148 ? 14.142 12.931 -19.363 1.00 85.75 148 CYS A C 1
ATOM 1128 O O . CYS A 1 148 ? 13.208 12.421 -19.993 1.00 85.75 148 CYS A O 1
ATOM 1130 N N . TRP A 1 149 ? 14.294 12.808 -18.049 1.00 90.81 149 TRP A N 1
ATOM 1131 C CA . TRP A 1 149 ? 13.427 12.017 -17.187 1.00 90.81 149 TRP A CA 1
ATOM 1132 C C . TRP A 1 149 ? 12.682 12.899 -16.186 1.00 90.81 149 TRP A C 1
ATOM 1134 O O . TRP A 1 149 ? 13.181 13.938 -15.756 1.00 90.81 149 TRP A O 1
ATOM 1144 N N . TYR A 1 150 ? 11.477 12.479 -15.811 1.00 93.56 150 TYR A N 1
ATOM 1145 C CA . TYR A 1 150 ? 10.637 13.143 -14.818 1.00 93.56 150 TYR A CA 1
ATOM 1146 C C . TYR A 1 150 ? 10.367 12.200 -13.660 1.00 93.56 150 TYR A C 1
ATOM 1148 O O . TYR A 1 150 ? 9.961 11.056 -13.872 1.00 93.56 150 TYR A O 1
ATOM 1156 N N . GLU A 1 151 ? 10.580 12.692 -12.448 1.00 94.56 151 GLU A N 1
ATOM 1157 C CA . GLU A 1 151 ? 10.380 11.930 -11.227 1.00 94.56 151 GLU A CA 1
ATOM 1158 C C . GLU A 1 151 ? 8.904 11.940 -10.817 1.00 94.56 151 GLU A C 1
ATOM 1160 O O . GLU A 1 151 ? 8.273 12.995 -10.682 1.00 94.56 151 GLU A O 1
ATOM 1165 N N . MET A 1 152 ? 8.365 10.743 -10.593 1.00 96.62 152 MET A N 1
ATOM 1166 C CA . MET A 1 152 ? 6.992 10.509 -10.166 1.00 96.62 152 MET A CA 1
ATOM 1167 C C . MET A 1 152 ? 6.993 9.752 -8.838 1.00 96.62 152 MET A C 1
ATOM 1169 O O . MET A 1 152 ? 7.672 8.733 -8.696 1.00 96.62 152 MET A O 1
ATOM 1173 N N . ARG A 1 153 ? 6.173 10.196 -7.878 1.00 96.50 153 ARG A N 1
ATOM 1174 C CA . ARG A 1 153 ? 6.022 9.526 -6.576 1.00 96.50 153 ARG A CA 1
ATOM 1175 C C . ARG A 1 153 ? 4.573 9.179 -6.277 1.00 96.50 153 ARG A C 1
ATOM 1177 O O . ARG A 1 153 ? 3.694 10.034 -6.350 1.00 96.50 153 ARG A O 1
ATOM 1184 N N . TYR A 1 154 ? 4.337 7.940 -5.877 1.00 97.56 154 TYR A N 1
ATOM 1185 C CA . TYR A 1 154 ? 3.105 7.508 -5.233 1.00 97.56 154 TYR A CA 1
ATOM 1186 C C . TYR A 1 154 ? 3.367 7.435 -3.731 1.00 97.56 154 TYR A C 1
ATOM 1188 O O . TYR A 1 154 ? 4.172 6.617 -3.295 1.00 97.56 154 TYR A O 1
ATOM 1196 N N . ILE A 1 155 ? 2.712 8.284 -2.940 1.00 96.31 155 ILE A N 1
ATOM 1197 C CA . ILE A 1 155 ? 2.863 8.301 -1.479 1.00 96.31 155 ILE A CA 1
ATOM 1198 C C . ILE A 1 155 ? 1.668 7.589 -0.851 1.00 96.31 155 ILE A C 1
ATOM 1200 O O . ILE A 1 155 ? 0.521 7.964 -1.105 1.00 96.31 155 ILE A O 1
ATOM 1204 N N . PHE A 1 156 ? 1.921 6.586 -0.008 1.00 95.81 156 PHE A N 1
ATOM 1205 C CA . PHE A 1 156 ? 0.861 5.933 0.755 1.00 95.81 156 PHE A CA 1
ATOM 1206 C C . PHE A 1 156 ? 0.416 6.850 1.890 1.00 95.81 156 PHE A C 1
ATOM 1208 O O . PHE A 1 156 ? 1.055 6.931 2.936 1.00 95.81 156 PHE A O 1
ATOM 1215 N N . ARG A 1 157 ? -0.680 7.571 1.659 1.00 94.56 157 ARG A N 1
ATOM 1216 C CA . ARG A 1 157 ? -1.276 8.457 2.659 1.00 94.56 157 ARG A CA 1
ATOM 1217 C C . ARG A 1 157 ? -2.223 7.690 3.586 1.00 94.56 157 ARG A C 1
ATOM 1219 O O . ARG A 1 157 ? -2.864 6.738 3.116 1.00 94.56 157 ARG A O 1
ATOM 1226 N N . PRO A 1 158 ? -2.334 8.102 4.862 1.00 96.19 158 PRO A N 1
ATOM 1227 C CA . PRO A 1 158 ? -3.390 7.623 5.747 1.00 96.19 158 PRO A CA 1
ATOM 1228 C C . PRO A 1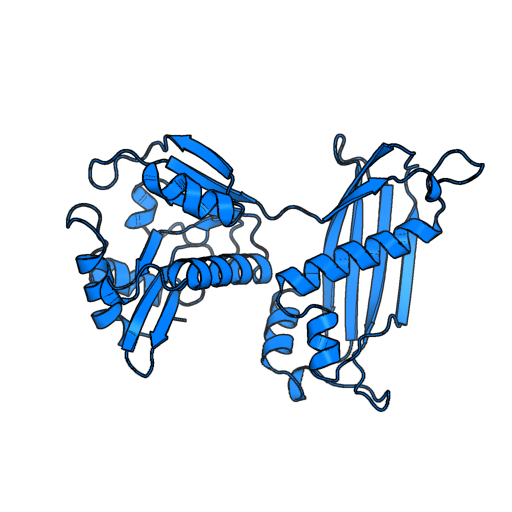 158 ? -4.778 7.955 5.179 1.00 96.19 158 PRO A C 1
ATOM 1230 O O . PRO A 1 158 ? -4.911 8.660 4.174 1.00 96.19 158 PRO A O 1
ATOM 1233 N N . TYR A 1 159 ? -5.819 7.409 5.802 1.00 98.19 159 TYR A N 1
ATOM 1234 C CA . TYR A 1 159 ? -7.181 7.834 5.500 1.00 98.19 159 TYR A CA 1
ATOM 1235 C C . TYR A 1 159 ? -7.406 9.225 6.096 1.00 98.19 159 TYR A C 1
ATOM 1237 O O . TYR A 1 159 ? -7.124 9.434 7.274 1.00 98.19 159 TYR A O 1
ATOM 1245 N N . THR A 1 160 ? -7.905 10.161 5.296 1.00 98.38 160 THR A N 1
ATOM 1246 C CA . THR A 1 160 ? -8.129 11.547 5.717 1.00 98.38 160 THR A CA 1
ATOM 1247 C C . THR A 1 160 ? -9.626 11.805 5.831 1.00 98.38 160 THR A C 1
ATOM 1249 O O . THR A 1 160 ? -10.368 11.546 4.883 1.00 98.38 160 THR A O 1
ATOM 1252 N N . HIS A 1 161 ? -10.061 12.347 6.968 1.00 98.50 161 HIS A N 1
ATOM 1253 C CA . HIS A 1 161 ? -11.458 12.691 7.232 1.00 98.50 161 HIS A CA 1
ATOM 1254 C C . HIS A 1 161 ? -11.615 14.179 7.527 1.00 98.50 161 HIS A C 1
ATOM 1256 O O . HIS A 1 161 ? -10.938 14.719 8.404 1.00 98.50 161 HIS A O 1
ATOM 1262 N N . THR A 1 162 ? -12.542 14.837 6.832 1.00 98.50 162 THR A N 1
ATOM 1263 C CA . THR A 1 162 ? -12.959 16.207 7.152 1.00 98.50 162 THR A CA 1
ATOM 1264 C C . THR A 1 162 ? -14.213 16.161 8.009 1.00 98.50 162 THR A C 1
ATOM 1266 O O . THR A 1 162 ? -15.239 15.614 7.596 1.00 98.50 162 THR A O 1
ATOM 1269 N N . VAL A 1 163 ? -14.135 16.782 9.184 1.00 98.38 163 VAL A N 1
ATOM 1270 C CA . VAL A 1 163 ? -15.187 16.742 10.198 1.00 98.38 163 VAL A CA 1
ATOM 1271 C C . VAL A 1 163 ? -16.453 17.423 9.695 1.00 98.38 163 VAL A C 1
ATOM 1273 O O . VAL A 1 163 ? -16.450 18.604 9.331 1.00 98.38 163 VAL A O 1
ATOM 1276 N N . GLN A 1 164 ? -17.559 16.691 9.744 1.00 98.25 164 GLN A N 1
ATOM 1277 C CA . GLN A 1 164 ? -18.872 17.165 9.335 1.00 98.25 164 GLN A CA 1
ATOM 1278 C C . GLN A 1 164 ? -19.614 17.816 10.502 1.00 98.25 164 GLN A C 1
ATOM 1280 O O . GLN A 1 164 ? -19.464 17.437 11.661 1.00 98.25 164 GLN A O 1
ATOM 1285 N N . TYR A 1 165 ? -20.473 18.793 10.202 1.00 97.88 165 TYR A N 1
ATOM 1286 C CA . TYR A 1 165 ? -21.181 19.551 11.241 1.00 97.88 165 TYR A CA 1
ATOM 1287 C C . TYR A 1 165 ? -22.030 18.651 12.159 1.00 97.88 165 TYR A C 1
ATOM 1289 O O . TYR A 1 165 ? -22.014 18.818 13.377 1.00 97.88 165 TYR A O 1
ATOM 1297 N N . TYR A 1 166 ? -22.703 17.642 11.591 1.00 97.56 166 TYR A N 1
ATOM 1298 C CA . TYR A 1 166 ? -23.528 16.686 12.344 1.00 97.56 166 TYR A CA 1
ATOM 1299 C C . TYR A 1 166 ? -22.720 15.759 13.268 1.00 97.56 166 TYR A C 1
ATOM 1301 O O . TYR A 1 166 ? -23.305 15.040 14.075 1.00 97.56 166 TYR A O 1
ATOM 1309 N N . GLU A 1 167 ? -21.390 15.732 13.143 1.00 98.25 167 GLU A N 1
ATOM 1310 C CA . GLU A 1 167 ? -20.521 14.931 14.006 1.00 98.25 167 GLU A CA 1
ATOM 1311 C C . GLU A 1 167 ? -20.213 15.635 15.332 1.00 98.25 167 GLU A C 1
ATOM 1313 O O . GLU A 1 167 ? -19.662 15.012 16.242 1.00 98.25 167 GLU A O 1
ATOM 1318 N N . THR A 1 168 ? -20.560 16.918 15.455 1.00 97.88 168 THR A N 1
ATOM 1319 C CA . THR A 1 168 ? -20.352 17.704 16.673 1.00 97.88 168 THR A CA 1
ATOM 1320 C C . THR A 1 168 ? -21.531 17.630 17.636 1.00 97.88 168 THR A C 1
ATOM 1322 O O . THR A 1 168 ? -22.666 17.374 17.235 1.00 97.88 168 THR A O 1
ATOM 1325 N N . ASP A 1 169 ? -21.260 17.846 18.921 1.00 97.38 169 ASP A N 1
ATOM 1326 C CA . ASP A 1 169 ? -22.276 17.918 19.970 1.00 97.38 169 ASP A CA 1
ATOM 1327 C C . ASP A 1 169 ? -22.308 19.290 20.670 1.00 97.38 169 ASP A C 1
ATOM 1329 O O . ASP A 1 169 ? -21.610 20.239 20.301 1.00 97.38 169 ASP A O 1
ATOM 1333 N N . GLN A 1 170 ? -23.148 19.407 21.703 1.00 97.06 170 GLN A N 1
ATOM 1334 C CA . GLN A 1 170 ? -23.343 20.643 22.465 1.00 97.06 170 GLN A CA 1
ATOM 1335 C C . GLN A 1 170 ? -22.065 21.140 23.174 1.00 97.06 170 GLN A C 1
ATOM 1337 O O . GLN A 1 170 ? -22.002 22.310 23.551 1.00 97.06 170 GLN A O 1
ATOM 1342 N N . MET A 1 171 ? -21.035 20.301 23.340 1.00 96.69 171 MET A N 1
ATOM 1343 C CA . MET A 1 171 ? -19.738 20.700 23.900 1.00 96.69 171 MET A CA 1
ATOM 1344 C C . MET A 1 171 ? -18.858 21.443 22.878 1.00 96.69 171 MET A C 1
ATOM 1346 O O . MET A 1 171 ? -17.783 21.935 23.228 1.00 96.69 171 MET A O 1
ATOM 1350 N N . GLY A 1 172 ? -19.298 21.558 21.618 1.00 96.62 172 GLY A N 1
ATOM 1351 C CA . GLY A 1 172 ? -18.573 22.270 20.562 1.00 96.62 172 GLY A CA 1
ATOM 1352 C C . GLY A 1 172 ? -17.362 21.501 20.026 1.00 96.62 172 GLY A C 1
ATOM 1353 O O . GLY A 1 172 ? -16.433 22.103 19.476 1.00 96.62 172 GLY A O 1
ATOM 1354 N N . CYS A 1 173 ? -17.347 20.183 20.211 1.00 98.00 173 CYS A N 1
ATOM 1355 C CA . CYS A 1 173 ? -16.366 19.259 19.656 1.00 98.00 173 CYS A CA 1
ATOM 1356 C C . CYS A 1 173 ? -17.072 18.042 19.047 1.00 98.00 173 CYS A C 1
ATOM 1358 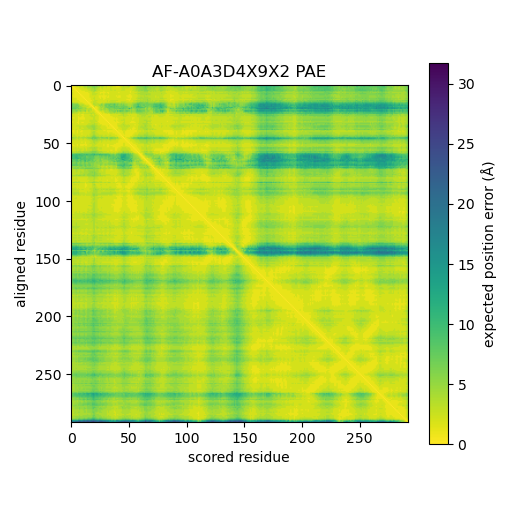O O . CYS A 1 173 ? -18.291 17.894 19.138 1.00 98.00 173 CYS A O 1
ATOM 1360 N N . VAL A 1 174 ? -16.301 17.193 18.374 1.00 98.56 174 VAL A N 1
ATOM 1361 C CA . VAL A 1 174 ? -16.793 15.937 17.807 1.00 98.56 174 VAL A CA 1
ATOM 1362 C C . VAL A 1 174 ? -17.261 15.001 18.916 1.00 98.56 174 VAL A C 1
ATOM 1364 O O . VAL A 1 174 ? -16.493 14.673 19.823 1.00 98.56 174 VAL A O 1
ATOM 1367 N N . HIS A 1 175 ? -18.498 14.517 18.799 1.00 98.44 175 HIS A N 1
ATOM 1368 C CA . HIS A 1 175 ? -19.048 13.531 19.717 1.00 98.44 175 HIS A CA 1
ATOM 1369 C C . HIS A 1 175 ? -18.211 12.248 19.676 1.00 98.44 175 HIS A C 1
ATOM 1371 O O . HIS A 1 175 ? -17.962 11.682 18.608 1.00 98.44 175 HIS A O 1
ATOM 1377 N N . HIS A 1 176 ? -17.818 11.760 20.852 1.00 96.62 176 HIS A N 1
ATOM 1378 C CA . HIS A 1 176 ? -16.882 10.647 21.035 1.00 96.62 176 HIS A CA 1
ATOM 1379 C C . HIS A 1 176 ? -17.197 9.405 20.173 1.00 96.62 176 HIS A C 1
ATOM 1381 O O . HIS A 1 176 ? -16.296 8.785 19.615 1.00 96.62 176 HIS A O 1
ATOM 1387 N N . SER A 1 177 ? -18.477 9.072 19.974 1.00 97.19 177 SER A N 1
ATOM 1388 C CA . SER A 1 177 ? -18.875 7.912 19.164 1.00 97.19 177 SER A CA 1
ATOM 1389 C C . SER A 1 177 ? -18.474 8.002 17.684 1.00 97.19 177 SER A C 1
ATOM 1391 O O . SER A 1 177 ? -18.410 6.971 17.020 1.00 97.19 177 SER A O 1
ATOM 1393 N N . ASN A 1 178 ? -18.251 9.202 17.134 1.00 98.31 178 ASN A N 1
ATOM 1394 C CA . ASN A 1 178 ? -17.922 9.371 15.713 1.00 98.31 178 ASN A CA 1
ATOM 1395 C C . ASN A 1 178 ? -16.527 8.849 15.368 1.00 98.31 178 ASN A C 1
ATOM 1397 O O . ASN A 1 178 ? -16.343 8.325 14.277 1.00 98.31 178 ASN A O 1
ATOM 1401 N N . TYR A 1 179 ? -15.598 8.828 16.324 1.00 98.50 179 TYR A N 1
ATOM 1402 C CA . TYR A 1 179 ? -14.289 8.203 16.124 1.00 98.50 179 TYR A CA 1
ATOM 1403 C C . TYR A 1 179 ? -14.401 6.720 15.753 1.00 98.50 179 TYR A C 1
ATOM 1405 O O . TYR A 1 179 ? -13.630 6.233 14.936 1.00 98.50 179 TYR A O 1
ATOM 1413 N N . ILE A 1 180 ? -15.402 6.005 16.282 1.00 98.44 180 ILE A N 1
ATOM 1414 C CA . ILE A 1 180 ? -15.642 4.598 15.926 1.00 98.44 180 ILE A CA 1
ATOM 1415 C C . ILE A 1 180 ? -16.061 4.466 14.454 1.00 98.44 180 ILE A C 1
ATOM 1417 O O . ILE A 1 180 ? -15.646 3.517 13.787 1.00 98.44 180 ILE A O 1
ATOM 1421 N N . ARG A 1 181 ? -16.840 5.423 13.930 1.00 98.31 181 ARG A N 1
ATOM 1422 C CA . ARG A 1 181 ? -17.201 5.474 12.504 1.00 98.31 181 ARG A CA 1
ATOM 1423 C C . ARG A 1 181 ? -15.967 5.745 11.652 1.00 98.31 181 ARG A C 1
ATOM 1425 O O . ARG A 1 181 ? -15.714 5.019 10.700 1.00 98.31 181 ARG A O 1
ATOM 1432 N N . TRP A 1 182 ? -15.130 6.690 12.065 1.00 98.69 182 TRP A N 1
ATOM 1433 C CA . TRP A 1 182 ? -13.890 6.995 11.357 1.00 98.69 182 TRP A CA 1
ATOM 1434 C C . TRP A 1 182 ? -12.896 5.822 11.359 1.00 98.69 182 TRP A C 1
ATOM 1436 O O . TRP A 1 182 ? -12.230 5.562 10.359 1.00 98.69 182 TRP A O 1
ATOM 1446 N N . PHE A 1 183 ? -12.826 5.049 12.450 1.00 98.75 183 PHE A N 1
ATOM 1447 C CA . PHE A 1 183 ? -12.055 3.800 12.495 1.00 98.75 183 PHE A CA 1
ATOM 1448 C C . PHE A 1 183 ? -12.571 2.773 11.481 1.00 98.75 183 PHE A C 1
ATOM 1450 O O . PHE A 1 183 ? -11.785 2.053 10.866 1.00 98.75 183 PHE A O 1
ATOM 1457 N N . GLU A 1 184 ? -13.889 2.672 11.305 1.00 98.38 184 GLU A N 1
ATOM 1458 C CA . GLU A 1 184 ? -14.493 1.813 10.288 1.00 98.38 184 GLU A CA 1
ATOM 1459 C C . GLU A 1 184 ? -14.181 2.274 8.867 1.00 98.38 184 GLU A C 1
ATOM 1461 O O . GLU A 1 184 ? -13.808 1.438 8.040 1.00 98.38 184 GLU A O 1
ATOM 1466 N N . GLU A 1 185 ? -14.274 3.570 8.594 1.00 98.44 185 GLU A N 1
ATOM 1467 C CA . GLU A 1 185 ? -13.928 4.144 7.296 1.00 98.44 185 GLU A CA 1
ATOM 1468 C C . GLU A 1 185 ? -12.461 3.867 6.940 1.00 98.44 185 GLU A C 1
ATOM 1470 O O . GLU A 1 185 ? -12.179 3.265 5.900 1.00 98.44 185 GLU A O 1
ATOM 1475 N N . ALA A 1 186 ? -11.535 4.187 7.851 1.00 98.56 186 ALA A N 1
ATOM 1476 C CA . ALA A 1 186 ? -10.105 3.953 7.663 1.00 98.56 186 ALA A CA 1
ATOM 1477 C C . ALA A 1 186 ? -9.775 2.462 7.476 1.00 98.56 186 ALA A C 1
ATOM 1479 O O . ALA A 1 186 ? -9.003 2.090 6.590 1.00 98.56 186 ALA A O 1
ATOM 1480 N N . ARG A 1 187 ? -10.394 1.574 8.268 1.00 98.19 187 ARG A N 1
ATOM 1481 C CA . ARG A 1 187 ? -10.233 0.118 8.118 1.00 98.19 187 ARG A CA 1
ATOM 1482 C C . ARG A 1 187 ? -10.787 -0.389 6.789 1.00 98.19 187 ARG A C 1
ATOM 1484 O O . ARG A 1 187 ? -10.190 -1.274 6.179 1.00 98.19 187 ARG A O 1
ATOM 1491 N N . THR A 1 188 ? -11.916 0.148 6.343 1.00 98.00 188 THR A N 1
ATOM 1492 C CA . THR A 1 188 ? -12.541 -0.234 5.073 1.00 98.00 188 THR A CA 1
ATOM 1493 C C . THR A 1 188 ? -11.670 0.181 3.892 1.00 98.00 188 THR A C 1
ATOM 1495 O O . THR A 1 188 ? -11.414 -0.642 3.012 1.00 98.00 188 THR A O 1
ATOM 1498 N N . ASP A 1 189 ? -11.156 1.413 3.892 1.00 98.00 189 ASP A N 1
ATOM 1499 C CA . ASP A 1 189 ? -10.179 1.888 2.906 1.00 98.00 189 ASP A CA 1
ATOM 1500 C C . ASP A 1 189 ? -8.916 1.010 2.900 1.00 98.00 189 ASP A C 1
ATOM 1502 O O . ASP A 1 189 ? -8.516 0.502 1.851 1.00 98.00 189 ASP A O 1
ATOM 150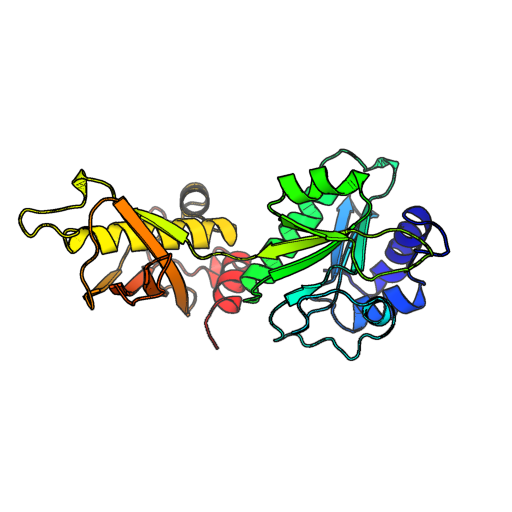6 N N . TYR A 1 190 ? -8.353 0.717 4.074 1.00 97.56 190 TYR A N 1
ATOM 1507 C CA . TYR A 1 190 ? -7.187 -0.156 4.212 1.00 97.56 190 TYR A CA 1
ATOM 1508 C C . TYR A 1 190 ? -7.407 -1.549 3.594 1.00 97.56 190 TYR A C 1
ATOM 1510 O O . TYR A 1 190 ? -6.623 -1.987 2.749 1.00 97.56 190 TYR A O 1
ATOM 1518 N N . LEU A 1 191 ? -8.503 -2.235 3.940 1.00 97.38 191 LEU A N 1
ATOM 1519 C CA . LEU A 1 191 ? -8.823 -3.559 3.389 1.00 97.38 191 LEU A CA 1
ATOM 1520 C C . LEU A 1 191 ? -9.101 -3.514 1.877 1.00 97.38 191 LEU A C 1
ATOM 1522 O O . LEU A 1 191 ? -8.734 -4.446 1.156 1.00 97.38 191 LEU A O 1
ATOM 1526 N N . ASN A 1 192 ? -9.702 -2.432 1.371 1.00 96.56 192 ASN A N 1
ATOM 1527 C CA . ASN A 1 192 ? -9.883 -2.221 -0.068 1.00 96.56 192 ASN A CA 1
ATOM 1528 C C . ASN A 1 192 ? -8.539 -2.094 -0.795 1.00 96.56 192 ASN A C 1
ATOM 1530 O O . ASN A 1 192 ? -8.348 -2.746 -1.824 1.00 96.56 192 ASN A O 1
ATOM 1534 N N . ARG A 1 193 ? -7.586 -1.327 -0.248 1.00 95.19 193 ARG A N 1
ATOM 1535 C CA . ARG A 1 193 ? -6.230 -1.186 -0.811 1.00 95.19 193 ARG A CA 1
ATOM 1536 C C . ARG A 1 193 ? -5.468 -2.512 -0.828 1.00 95.19 193 ARG A C 1
ATOM 1538 O O . ARG A 1 193 ? -4.744 -2.786 -1.782 1.00 95.19 193 ARG A O 1
ATOM 1545 N N . LEU A 1 194 ? -5.693 -3.374 0.165 1.00 95.50 194 LEU A N 1
ATOM 1546 C CA . LEU A 1 194 ? -5.175 -4.748 0.186 1.00 95.50 194 LEU A CA 1
ATOM 1547 C C . LEU A 1 194 ? -5.856 -5.683 -0.833 1.00 95.50 194 LEU A C 1
ATOM 1549 O O . LEU A 1 194 ? -5.366 -6.781 -1.093 1.00 95.50 194 LEU A O 1
ATOM 1553 N N . GLY A 1 195 ? -6.971 -5.270 -1.441 1.00 95.00 195 GLY A N 1
ATOM 1554 C CA . GLY A 1 195 ? -7.760 -6.100 -2.353 1.00 95.00 195 GLY A CA 1
ATOM 1555 C C . GLY A 1 195 ? -8.645 -7.130 -1.646 1.00 95.00 195 GLY A C 1
ATOM 1556 O O . GLY A 1 195 ? -9.065 -8.095 -2.278 1.00 95.00 195 GLY A O 1
ATOM 1557 N N . ILE A 1 196 ? -8.929 -6.930 -0.357 1.00 95.50 196 ILE A N 1
ATOM 1558 C CA . ILE A 1 196 ? -9.758 -7.806 0.486 1.00 95.50 196 ILE A CA 1
ATOM 1559 C C . ILE A 1 196 ? -10.881 -7.021 1.177 1.00 95.50 196 ILE A C 1
ATOM 1561 O O . ILE A 1 196 ? -11.245 -7.308 2.308 1.00 95.50 196 ILE A O 1
ATOM 1565 N N . GLY A 1 197 ? -11.427 -5.997 0.520 1.00 96.31 197 GLY A N 1
ATOM 1566 C CA . GLY A 1 197 ? -12.482 -5.155 1.087 1.00 96.31 197 GLY A CA 1
ATOM 1567 C C . GLY A 1 197 ? -13.763 -5.910 1.454 1.00 96.31 197 GLY A C 1
ATOM 1568 O O . GLY A 1 197 ? -14.072 -6.950 0.869 1.00 96.31 197 GLY A O 1
ATOM 1569 N N . TYR A 1 198 ? -14.553 -5.347 2.372 1.00 96.31 198 TYR A N 1
ATOM 1570 C CA . TYR A 1 198 ? -15.793 -5.957 2.877 1.00 96.31 198 TYR A CA 1
ATOM 1571 C C . TYR A 1 198 ? -16.761 -6.389 1.770 1.00 96.31 198 TYR A C 1
ATOM 1573 O O . TYR A 1 198 ? -17.242 -7.518 1.783 1.00 96.31 198 TYR A O 1
ATOM 1581 N N . GLY A 1 199 ? -16.965 -5.553 0.747 1.00 95.75 199 GLY A N 1
ATOM 1582 C CA . GLY A 1 199 ? -17.835 -5.908 -0.377 1.00 95.75 199 GLY A CA 1
ATOM 1583 C C . GLY A 1 199 ? -17.357 -7.142 -1.156 1.00 95.75 199 GLY A C 1
ATOM 1584 O O . GLY A 1 199 ? -18.180 -7.888 -1.679 1.00 95.75 199 GLY A O 1
ATOM 1585 N N . LEU A 1 200 ? -16.042 -7.388 -1.238 1.00 96.31 200 LEU A N 1
ATOM 1586 C CA . LEU A 1 200 ? -15.509 -8.635 -1.796 1.00 96.31 200 LEU A CA 1
ATOM 1587 C C . LEU A 1 200 ? -15.711 -9.798 -0.819 1.00 96.31 200 LEU A C 1
ATOM 1589 O O . LEU A 1 200 ? -16.168 -10.852 -1.250 1.00 96.31 200 LEU A O 1
ATOM 1593 N N . MET A 1 201 ? -15.413 -9.604 0.471 1.00 96.75 201 MET A N 1
ATOM 1594 C CA . MET A 1 201 ? -15.623 -10.633 1.497 1.00 96.75 201 MET A CA 1
ATOM 1595 C C . MET A 1 201 ? -17.060 -11.168 1.468 1.00 96.75 201 MET A C 1
ATOM 1597 O O . MET A 1 201 ? -17.257 -12.379 1.361 1.00 96.75 201 MET A O 1
ATOM 1601 N N . GLU A 1 202 ? -18.057 -10.282 1.465 1.00 96.38 202 GLU A N 1
ATOM 1602 C CA . GLU A 1 202 ? -19.473 -10.661 1.501 1.00 96.38 202 GLU A CA 1
ATOM 1603 C C . GLU A 1 202 ? -19.920 -11.413 0.242 1.00 96.38 202 GLU A C 1
ATOM 1605 O O . GLU A 1 202 ? -20.608 -12.440 0.335 1.00 96.38 202 GLU A O 1
ATOM 1610 N N . ARG A 1 203 ? -19.481 -10.959 -0.943 1.00 96.56 203 ARG A N 1
ATOM 1611 C CA . ARG A 1 203 ? -19.720 -11.679 -2.208 1.00 96.56 203 ARG A CA 1
ATOM 1612 C C . ARG A 1 203 ? -19.150 -13.094 -2.159 1.00 96.56 203 ARG A C 1
ATOM 1614 O O . ARG A 1 203 ? -19.822 -14.033 -2.576 1.00 96.56 203 ARG A O 1
ATOM 1621 N N . GLU A 1 204 ? -17.970 -13.245 -1.567 1.00 96.38 204 GLU A N 1
ATOM 1622 C CA . GLU A 1 204 ? -17.291 -14.524 -1.348 1.00 96.38 204 GLU A CA 1
ATOM 1623 C C . GLU A 1 204 ? -17.836 -15.327 -0.146 1.00 96.38 204 GLU A C 1
ATOM 1625 O O . GLU A 1 204 ? -17.292 -16.385 0.183 1.00 96.38 204 GLU A O 1
ATOM 1630 N N . GLY A 1 205 ? -18.914 -14.856 0.496 1.00 96.69 205 GLY A N 1
ATOM 1631 C CA . GLY A 1 205 ? -19.622 -15.552 1.574 1.00 96.69 205 GLY A CA 1
ATOM 1632 C C . GLY A 1 205 ? -18.981 -15.435 2.958 1.00 96.69 205 GLY A C 1
ATOM 1633 O O . GLY A 1 205 ? -19.288 -16.242 3.836 1.00 96.69 205 GLY A O 1
ATOM 1634 N N . ILE A 1 206 ? -18.102 -14.451 3.148 1.00 97.75 206 ILE A N 1
ATOM 1635 C CA . ILE A 1 206 ? -17.399 -14.178 4.400 1.00 97.75 206 ILE A CA 1
ATOM 1636 C C . ILE A 1 206 ? -17.883 -12.837 4.950 1.00 97.75 206 ILE A C 1
ATOM 1638 O O . ILE A 1 206 ? -17.853 -11.828 4.254 1.00 97.75 206 ILE A O 1
ATOM 1642 N N . VAL A 1 207 ? -18.282 -12.808 6.218 1.00 96.81 207 VAL A N 1
ATOM 1643 C CA . VAL A 1 207 ? -18.548 -11.560 6.948 1.00 96.81 207 VAL A CA 1
ATOM 1644 C C . VAL A 1 207 ? -17.512 -11.382 8.047 1.00 96.81 207 VAL A C 1
ATOM 1646 O O . VAL A 1 207 ? -16.959 -12.364 8.546 1.00 96.81 207 VAL A O 1
ATOM 1649 N N . SER A 1 208 ? -17.230 -10.139 8.434 1.00 97.38 208 SER A N 1
ATOM 1650 C CA . SER A 1 208 ? -16.237 -9.858 9.470 1.00 97.38 208 SER A CA 1
ATOM 1651 C C . SER A 1 208 ? -16.777 -8.885 10.522 1.00 97.38 208 SER A C 1
ATOM 1653 O O . SER A 1 208 ? -16.687 -7.670 10.342 1.00 97.38 208 SER A O 1
ATOM 1655 N N . PRO A 1 209 ? -17.403 -9.408 11.595 1.00 96.50 209 PRO A N 1
ATOM 1656 C CA . PRO A 1 209 ? -17.982 -8.581 12.644 1.00 96.50 209 PRO A CA 1
ATOM 1657 C C . PRO A 1 209 ? -16.927 -8.062 13.627 1.00 96.50 209 PRO A C 1
ATOM 1659 O O . PRO A 1 209 ? -15.932 -8.732 13.927 1.00 96.50 209 PRO A O 1
ATOM 1662 N N . VAL A 1 210 ? -17.220 -6.891 14.197 1.00 97.75 210 VAL A N 1
ATOM 1663 C CA . VAL A 1 210 ? -16.471 -6.291 15.307 1.00 97.75 210 VAL A CA 1
ATOM 1664 C C . VAL A 1 210 ? -16.757 -7.077 16.593 1.00 97.75 210 VAL A C 1
ATOM 1666 O O . VAL A 1 210 ? -17.908 -7.280 16.968 1.00 97.75 210 VAL A O 1
ATOM 1669 N N . LEU A 1 211 ? -15.705 -7.489 17.292 1.00 98.06 211 LEU A N 1
ATOM 1670 C CA . LEU A 1 211 ? -15.743 -8.135 18.607 1.00 98.06 211 LEU A CA 1
ATOM 1671 C C . LEU A 1 211 ? -15.568 -7.138 19.757 1.00 98.06 211 LEU A C 1
ATOM 1673 O O . LEU A 1 211 ? -16.132 -7.322 20.830 1.00 98.06 211 LEU A O 1
ATOM 1677 N N . SER A 1 212 ? -14.744 -6.111 19.554 1.00 98.50 212 SER A N 1
ATOM 1678 C CA . SER A 1 212 ? -14.518 -5.042 20.527 1.00 98.50 212 SER A CA 1
ATOM 1679 C C . SER A 1 212 ? -14.006 -3.789 19.833 1.00 98.50 212 SER A C 1
ATOM 1681 O O . SER A 1 212 ? -13.351 -3.881 18.792 1.00 98.50 212 SER A O 1
ATOM 1683 N N . VAL A 1 213 ? -14.254 -2.635 20.443 1.00 98.44 213 VAL A N 1
ATOM 1684 C CA . VAL A 1 213 ? -13.672 -1.354 20.044 1.00 98.44 213 VAL A CA 1
ATOM 1685 C C . VAL A 1 213 ? -13.298 -0.553 21.284 1.00 98.44 213 VAL A C 1
ATOM 1687 O O . VAL A 1 213 ? -14.004 -0.586 22.292 1.00 98.44 213 VAL A O 1
ATOM 1690 N N . GLN A 1 214 ? -12.171 0.141 21.209 1.00 98.25 214 GLN A N 1
ATOM 1691 C CA . GLN A 1 214 ? -11.629 0.988 22.257 1.00 98.25 214 GLN A CA 1
ATOM 1692 C C . GLN A 1 214 ? -11.181 2.311 21.640 1.00 98.25 214 GLN A C 1
ATOM 1694 O O . GLN A 1 214 ? -10.634 2.332 20.538 1.00 98.25 214 GLN A O 1
ATOM 1699 N N . ALA A 1 215 ? -11.406 3.409 22.356 1.00 98.50 215 ALA A N 1
ATOM 1700 C CA . ALA A 1 215 ? -10.983 4.741 21.954 1.00 98.50 215 ALA A CA 1
ATOM 1701 C C . ALA A 1 215 ? -10.551 5.535 23.188 1.00 98.50 215 ALA A C 1
ATOM 1703 O O . ALA A 1 215 ? -11.253 5.572 24.198 1.00 98.50 215 ALA A O 1
ATOM 1704 N N . GLU A 1 216 ? -9.399 6.180 23.082 1.00 98.56 216 GLU A N 1
ATOM 1705 C CA . GLU A 1 216 ? -8.834 7.078 24.075 1.00 98.56 216 GLU A CA 1
ATOM 1706 C C . GLU A 1 216 ? -8.689 8.458 23.440 1.00 98.56 216 GLU A C 1
ATOM 1708 O O . GLU A 1 216 ? -7.918 8.658 22.498 1.00 98.56 216 GLU A O 1
ATOM 1713 N N . TYR A 1 217 ? -9.458 9.414 23.947 1.00 98.19 217 TYR A N 1
ATOM 1714 C CA . TYR A 1 217 ? -9.505 10.780 23.434 1.00 98.19 217 TYR A CA 1
ATOM 1715 C C . TYR A 1 217 ? -8.452 11.621 24.154 1.00 98.19 217 TYR A C 1
ATOM 1717 O O . TYR A 1 217 ? -8.399 11.642 25.384 1.00 98.19 217 TYR A O 1
ATOM 1725 N N . ARG A 1 218 ? -7.579 12.276 23.388 1.00 98.00 218 ARG A N 1
ATOM 1726 C CA . ARG A 1 218 ? -6.408 12.999 23.903 1.00 98.00 218 ARG A CA 1
ATOM 1727 C C . ARG A 1 218 ? -6.587 14.507 23.815 1.00 98.00 218 ARG A C 1
ATOM 1729 O O . ARG A 1 218 ? -6.312 15.201 24.787 1.00 98.00 218 ARG A O 1
ATOM 1736 N N . THR A 1 219 ? -7.079 14.994 22.680 1.00 97.81 219 THR A N 1
ATOM 1737 C CA . THR A 1 219 ? -7.390 16.411 22.454 1.00 97.81 219 THR A CA 1
ATOM 1738 C C . THR A 1 219 ? -8.697 16.542 21.677 1.00 97.81 219 THR A C 1
ATOM 1740 O O . THR A 1 219 ? -9.189 15.572 21.098 1.00 97.81 219 THR A O 1
ATOM 1743 N N . MET A 1 220 ? -9.307 17.728 21.712 1.00 97.25 220 MET A N 1
ATOM 1744 C CA . MET A 1 220 ? -10.578 17.973 21.033 1.00 97.25 220 MET A CA 1
ATOM 1745 C C . MET A 1 220 ? -10.374 18.103 19.524 1.00 97.25 220 MET A C 1
ATOM 1747 O O . MET A 1 220 ? -9.437 18.754 19.082 1.00 97.25 220 MET A O 1
ATOM 1751 N N . THR A 1 221 ? -11.315 17.561 18.758 1.00 98.25 221 THR A N 1
ATOM 1752 C CA . THR A 1 221 ? -11.470 17.829 17.323 1.00 98.25 221 THR A CA 1
ATOM 1753 C C . THR A 1 221 ? -12.752 18.621 17.112 1.00 98.25 221 THR A C 1
ATOM 1755 O O . THR A 1 221 ? -13.749 18.383 17.804 1.00 98.25 221 THR A O 1
ATOM 1758 N N . ARG A 1 222 ? -12.735 19.583 16.194 1.00 98.00 222 ARG A N 1
ATOM 1759 C CA . ARG A 1 222 ? -13.819 20.540 15.960 1.00 98.00 222 ARG A CA 1
ATOM 1760 C C . ARG A 1 222 ? -14.316 20.484 14.522 1.00 98.00 222 ARG A C 1
ATOM 1762 O O . ARG A 1 222 ? -13.692 19.909 13.638 1.00 98.00 222 ARG A O 1
ATOM 1769 N N . PHE A 1 223 ? -15.481 21.084 14.302 1.00 98.00 223 PHE A N 1
ATOM 1770 C CA . PHE A 1 223 ? -16.061 21.218 12.971 1.00 98.00 223 PHE A CA 1
ATOM 1771 C C . PHE A 1 223 ? -15.085 21.883 11.986 1.00 98.00 223 PHE A C 1
ATOM 1773 O O . PHE A 1 223 ? -14.379 22.819 12.358 1.00 98.00 223 PHE A O 1
ATOM 1780 N N . ALA A 1 224 ? -15.102 21.413 10.733 1.00 96.75 224 ALA A N 1
ATOM 1781 C CA . ALA A 1 224 ? -14.271 21.865 9.615 1.00 96.75 224 ALA A CA 1
ATOM 1782 C C . ALA A 1 224 ? -12.760 21.591 9.745 1.00 96.75 224 ALA A C 1
ATOM 1784 O O . ALA A 1 224 ? -12.015 21.859 8.802 1.00 96.75 224 ALA A O 1
ATOM 1785 N N . GLU A 1 225 ? -12.303 21.003 10.853 1.00 98.19 225 GLU A N 1
ATOM 1786 C CA . GLU A 1 225 ? -10.957 20.439 10.935 1.00 98.19 225 GLU A CA 1
ATOM 1787 C C . GLU A 1 225 ? -10.852 19.169 10.079 1.00 98.19 225 GLU A C 1
ATOM 1789 O O . GLU A 1 225 ? -11.846 18.534 9.714 1.00 98.19 225 GLU A O 1
ATOM 1794 N N . THR A 1 226 ? -9.620 18.803 9.739 1.00 98.62 226 THR A N 1
ATOM 1795 C CA . THR A 1 226 ? -9.310 17.580 8.998 1.00 98.62 226 THR A CA 1
ATOM 1796 C C . THR A 1 226 ? -8.325 16.754 9.808 1.00 98.62 226 THR A C 1
ATOM 1798 O O . THR A 1 226 ? -7.371 17.297 10.368 1.00 98.62 226 THR A O 1
ATOM 1801 N N . VAL A 1 227 ? -8.564 15.449 9.881 1.00 98.69 227 VAL A N 1
ATOM 1802 C CA . VAL A 1 227 ? -7.721 14.499 10.608 1.00 98.69 227 VAL A CA 1
ATOM 1803 C C . VAL A 1 227 ? -7.219 13.404 9.680 1.00 98.69 227 VAL A C 1
ATOM 1805 O O . VAL A 1 227 ? -7.934 12.958 8.785 1.00 98.69 227 VAL A O 1
ATOM 1808 N N . ASP A 1 228 ? -6.002 12.946 9.937 1.00 98.69 228 ASP A N 1
ATOM 1809 C CA . ASP A 1 228 ? -5.423 11.755 9.337 1.00 98.69 228 ASP A CA 1
ATOM 1810 C C . ASP A 1 228 ? -5.520 10.580 10.309 1.00 98.69 228 ASP A C 1
ATOM 1812 O O . ASP A 1 228 ? -5.245 10.705 11.506 1.00 98.69 228 ASP A O 1
ATOM 1816 N N . ILE A 1 229 ? -5.918 9.426 9.783 1.00 98.69 229 ILE A N 1
ATOM 1817 C CA . ILE A 1 229 ? -6.128 8.192 10.533 1.00 98.69 229 ILE A CA 1
ATOM 1818 C C . ILE A 1 229 ? -5.125 7.162 10.039 1.00 98.69 229 ILE A C 1
ATOM 1820 O O . ILE A 1 229 ? -5.299 6.515 9.002 1.00 98.69 229 ILE A O 1
ATOM 1824 N N . GLU A 1 230 ? -4.048 7.030 10.801 1.00 97.31 230 GLU A N 1
ATOM 1825 C CA . GLU A 1 230 ? -3.046 5.996 10.607 1.00 97.31 230 GLU A CA 1
ATOM 1826 C C . GLU A 1 230 ? -3.545 4.677 11.193 1.00 97.31 230 GLU A C 1
ATOM 1828 O O . GLU A 1 230 ? -4.165 4.644 12.260 1.00 97.31 230 GLU A O 1
ATOM 1833 N N . LEU A 1 231 ? -3.253 3.585 10.491 1.00 95.44 231 LEU A N 1
ATOM 1834 C CA . LEU A 1 231 ? -3.726 2.250 10.818 1.00 95.44 231 LEU A CA 1
ATOM 1835 C C . LEU A 1 231 ? -2.553 1.274 10.844 1.00 95.44 231 LEU A C 1
ATOM 1837 O O . LEU A 1 231 ? -1.768 1.224 9.897 1.00 95.44 231 LEU A O 1
ATOM 1841 N N . SER A 1 232 ? -2.478 0.444 11.884 1.00 95.12 232 SER A N 1
ATOM 1842 C CA . SER A 1 232 ? -1.579 -0.714 11.919 1.00 95.12 232 SER A CA 1
ATOM 1843 C C . SER A 1 232 ? -2.316 -2.000 12.279 1.00 95.12 232 SER A C 1
ATOM 1845 O O . SER A 1 232 ? -3.109 -2.042 13.221 1.00 95.12 232 SER A O 1
ATOM 1847 N N . LEU A 1 233 ? -2.033 -3.078 11.544 1.00 97.00 233 LEU A N 1
ATOM 1848 C CA . LEU A 1 233 ? -2.516 -4.416 11.874 1.00 97.00 233 LEU A CA 1
ATOM 1849 C C . LEU A 1 233 ? -1.651 -4.986 13.009 1.00 97.00 233 LEU A C 1
ATOM 1851 O O . LEU A 1 233 ? -0.542 -5.461 12.780 1.00 97.00 233 LEU A O 1
ATOM 1855 N N . ALA A 1 234 ? -2.150 -4.904 14.241 1.00 96.75 234 ALA A N 1
ATOM 1856 C CA . ALA A 1 234 ? -1.392 -5.248 15.444 1.00 96.75 234 ALA A CA 1
ATOM 1857 C C . ALA A 1 234 ? -1.346 -6.759 15.717 1.00 96.75 234 ALA A C 1
ATOM 1859 O O . ALA A 1 234 ? -0.365 -7.276 16.239 1.00 96.75 234 ALA A O 1
ATOM 1860 N N . HIS A 1 235 ? -2.409 -7.488 15.374 1.00 97.12 235 HIS A N 1
ATOM 1861 C CA . HIS A 1 235 ? -2.462 -8.936 15.569 1.00 97.12 235 HIS A CA 1
ATOM 1862 C C . HIS A 1 235 ? -3.321 -9.596 14.497 1.00 97.12 235 HIS A C 1
ATOM 1864 O O . HIS A 1 235 ? -4.389 -9.090 14.157 1.00 97.12 235 HIS A O 1
ATOM 1870 N N . TYR A 1 236 ? -2.913 -10.776 14.034 1.00 98.06 236 TYR A N 1
ATOM 1871 C CA . TYR A 1 236 ? -3.709 -11.635 13.165 1.00 98.06 236 TYR A CA 1
ATOM 1872 C C . TYR A 1 236 ? -3.307 -13.103 13.336 1.00 98.06 236 TYR A C 1
ATOM 1874 O O . TYR A 1 236 ? -2.126 -13.421 13.418 1.00 98.06 236 TYR A O 1
ATOM 1882 N N . ASN A 1 237 ? -4.287 -14.012 13.376 1.00 96.75 237 ASN A N 1
ATOM 1883 C CA . ASN A 1 237 ? -4.037 -15.453 13.540 1.00 96.75 237 ASN A CA 1
ATOM 1884 C C . ASN A 1 237 ? -4.795 -16.347 12.541 1.00 96.75 237 ASN A C 1
ATOM 1886 O O . ASN A 1 237 ? -4.923 -17.554 12.744 1.00 96.75 237 ASN A O 1
ATOM 1890 N N . GLY A 1 238 ? -5.359 -15.767 11.480 1.00 97.19 238 GLY A N 1
ATOM 1891 C CA . GLY A 1 238 ? -6.178 -16.493 10.506 1.00 97.19 238 GLY A CA 1
ATOM 1892 C C . GLY A 1 238 ? -7.675 -16.542 10.815 1.00 97.19 238 GLY A C 1
ATOM 1893 O O . GLY A 1 238 ? -8.446 -16.812 9.902 1.00 97.19 238 GLY A O 1
ATOM 1894 N N . ILE A 1 239 ? -8.104 -16.292 12.054 1.00 97.38 239 ILE A N 1
ATOM 1895 C CA . ILE A 1 239 ? -9.528 -16.295 12.459 1.00 97.38 239 ILE A CA 1
ATOM 1896 C C . ILE A 1 239 ? -9.948 -14.924 12.989 1.00 97.38 239 ILE A C 1
ATOM 1898 O O . ILE A 1 239 ? -11.087 -14.498 12.804 1.00 97.38 239 ILE A O 1
ATOM 1902 N N . LYS A 1 240 ? -9.022 -14.243 13.661 1.00 97.81 240 LYS A N 1
ATOM 1903 C CA . LYS A 1 240 ? -9.220 -12.961 14.321 1.00 97.81 240 LYS A CA 1
ATOM 1904 C C . LYS A 1 240 ? -8.100 -12.010 13.928 1.00 97.81 240 LYS A C 1
ATOM 1906 O O . LYS A 1 240 ? -6.951 -12.442 13.802 1.00 97.81 240 LYS A O 1
ATOM 1911 N N . PHE A 1 241 ? -8.425 -10.732 13.791 1.00 98.06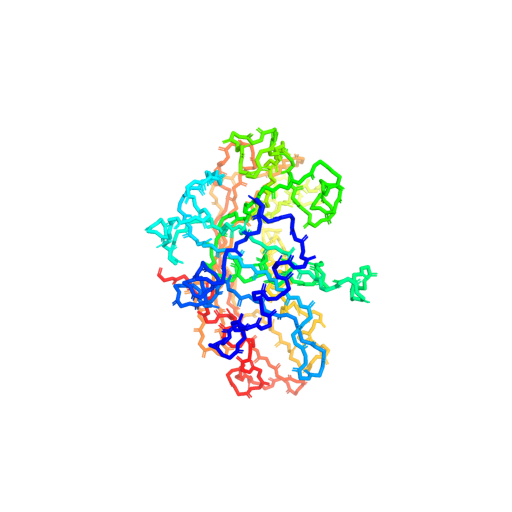 241 PHE A N 1
ATOM 1912 C CA . PHE A 1 241 ? -7.441 -9.666 13.666 1.00 98.06 241 PHE A CA 1
ATOM 1913 C C . PHE A 1 241 ? -7.757 -8.484 14.583 1.00 98.06 241 PHE A C 1
ATOM 1915 O O . PHE A 1 241 ? -8.906 -8.269 14.969 1.00 98.06 241 PHE A O 1
ATOM 1922 N N . THR A 1 242 ? -6.723 -7.734 14.945 1.00 98.44 242 THR A N 1
ATOM 1923 C CA . THR A 1 242 ? -6.823 -6.493 15.711 1.00 98.44 242 THR A CA 1
ATOM 1924 C C . THR A 1 242 ? -6.105 -5.395 14.953 1.00 98.44 242 THR A C 1
ATOM 1926 O O . THR A 1 242 ? -4.978 -5.573 14.495 1.00 98.44 242 THR A O 1
ATOM 1929 N N . VAL A 1 243 ? -6.786 -4.265 14.842 1.00 98.19 243 VAL A N 1
ATOM 1930 C CA . VAL A 1 243 ? -6.306 -3.051 14.199 1.00 98.19 243 VAL A CA 1
ATOM 1931 C C . VAL A 1 243 ? -6.152 -1.976 15.259 1.00 98.19 243 VAL A C 1
ATOM 1933 O O . VAL A 1 243 ? -7.040 -1.829 16.099 1.00 98.19 243 VAL A O 1
ATOM 1936 N N . GLU A 1 244 ? -5.059 -1.231 15.192 1.00 98.50 244 GLU A N 1
ATOM 1937 C CA . GLU A 1 244 ? -4.815 -0.029 15.983 1.00 98.50 244 GLU A CA 1
ATOM 1938 C C . GLU A 1 244 ? -4.920 1.210 15.097 1.00 98.50 244 GLU A C 1
ATOM 1940 O O . GLU A 1 244 ? -4.548 1.175 13.922 1.00 98.50 244 GLU A O 1
ATOM 1945 N N . TYR A 1 245 ? -5.427 2.292 15.681 1.00 98.69 245 TYR A N 1
ATOM 1946 C CA . TYR A 1 245 ? -5.668 3.562 15.015 1.00 98.69 245 TYR A CA 1
ATOM 1947 C C . TYR A 1 245 ? -4.978 4.690 15.769 1.00 98.69 245 TYR A C 1
ATOM 1949 O O . TYR A 1 245 ? -5.069 4.785 16.999 1.00 98.69 245 TYR A O 1
ATOM 1957 N N . ARG A 1 246 ? -4.360 5.592 15.014 1.00 98.56 246 ARG A N 1
ATOM 1958 C CA . ARG A 1 246 ? -3.862 6.874 15.500 1.00 98.56 246 ARG A CA 1
ATOM 1959 C C . ARG A 1 246 ? -4.505 7.978 14.668 1.00 98.56 246 ARG A C 1
ATOM 1961 O O . ARG A 1 246 ? -4.245 8.083 13.477 1.00 98.56 246 ARG A O 1
ATOM 1968 N N . VAL A 1 247 ? -5.341 8.787 15.311 1.00 98.75 247 VAL A N 1
ATOM 1969 C CA . VAL A 1 247 ? -6.004 9.947 14.706 1.00 98.75 247 VAL A CA 1
ATOM 1970 C C . VAL A 1 247 ? -5.218 11.191 15.080 1.00 98.75 247 VAL A C 1
ATOM 1972 O O . VAL A 1 247 ? -5.117 11.525 16.265 1.00 98.75 247 VAL A O 1
ATOM 1975 N N . ALA A 1 248 ? -4.672 11.873 14.085 1.00 98.69 248 ALA A N 1
ATOM 1976 C CA . ALA A 1 248 ? -3.919 13.103 14.258 1.00 98.69 248 ALA A CA 1
ATOM 1977 C C . ALA A 1 248 ? -4.522 14.230 13.419 1.00 98.69 248 ALA A C 1
ATOM 1979 O O . ALA A 1 248 ? -5.118 13.995 12.376 1.00 98.69 248 ALA A O 1
ATOM 1980 N N . ASP A 1 249 ? -4.378 15.460 13.886 1.00 98.44 249 ASP A N 1
ATOM 1981 C CA . ASP A 1 249 ? -4.693 16.650 13.108 1.00 98.44 249 ASP A CA 1
ATOM 1982 C C . ASP A 1 249 ? -3.859 16.690 11.819 1.00 98.44 249 ASP A C 1
ATOM 1984 O O . ASP A 1 249 ? -2.640 16.527 11.869 1.00 98.44 249 ASP A O 1
ATOM 1988 N N . HIS A 1 250 ? -4.504 16.917 10.675 1.00 98.00 250 HIS A N 1
ATOM 1989 C CA . HIS A 1 250 ? -3.849 16.846 9.365 1.00 98.00 250 HIS A CA 1
ATOM 1990 C C . HIS A 1 250 ? -2.747 17.902 9.183 1.00 98.00 250 HIS A C 1
ATOM 1992 O O . HIS A 1 250 ? -1.735 17.646 8.535 1.00 98.00 250 HIS A O 1
ATOM 1998 N N . ALA A 1 251 ? -2.926 19.101 9.746 1.00 96.62 251 ALA A N 1
ATOM 1999 C CA . ALA A 1 251 ? -1.994 20.209 9.548 1.00 96.62 251 ALA A CA 1
ATOM 2000 C C . ALA A 1 251 ? -0.869 20.216 10.591 1.00 96.62 251 ALA A C 1
ATOM 2002 O O . ALA A 1 251 ? 0.293 20.442 10.259 1.00 96.62 251 ALA A O 1
ATOM 2003 N N . SER A 1 252 ? -1.213 19.996 11.860 1.00 97.31 252 SER A N 1
ATOM 2004 C CA . SER A 1 252 ? -0.284 20.118 12.989 1.00 97.31 252 SER A CA 1
ATOM 2005 C C . SER A 1 252 ? 0.322 18.789 13.444 1.00 97.31 252 SER A C 1
ATOM 2007 O O . SER A 1 252 ? 1.319 18.794 14.165 1.00 97.31 252 SER A O 1
ATOM 2009 N N . GLY A 1 253 ? -0.272 17.651 13.070 1.00 97.50 253 GLY A N 1
ATOM 2010 C CA . GLY A 1 253 ? 0.098 16.329 13.582 1.00 97.50 253 GLY A CA 1
ATOM 2011 C C . GLY A 1 253 ? -0.300 16.085 15.045 1.00 97.50 253 GLY A C 1
ATOM 2012 O O . GLY A 1 253 ? 0.094 15.068 15.628 1.00 97.50 253 GLY A O 1
ATOM 2013 N N . GLU A 1 254 ? -1.069 16.993 15.661 1.00 98.38 254 GLU A N 1
ATOM 2014 C CA . GLU A 1 254 ? -1.518 16.866 17.048 1.00 98.38 254 GLU A CA 1
ATOM 2015 C C . GLU A 1 254 ? -2.379 15.611 17.234 1.00 98.38 254 GLU A C 1
ATOM 2017 O O . GLU A 1 254 ? -3.344 15.376 16.509 1.00 98.38 254 GLU A O 1
ATOM 2022 N N . LEU A 1 255 ? -2.047 14.793 18.235 1.00 98.62 255 LEU A N 1
ATOM 2023 C CA . LEU A 1 255 ? -2.792 13.571 18.520 1.00 98.62 255 LEU A CA 1
ATOM 2024 C C . LEU A 1 255 ? -4.191 13.904 19.053 1.00 98.62 255 LEU A C 1
ATOM 2026 O O . LEU A 1 255 ? -4.333 14.456 20.146 1.00 98.62 255 LEU A O 1
ATOM 2030 N N . ARG A 1 256 ? -5.222 13.495 18.311 1.00 98.56 256 ARG A N 1
ATOM 2031 C CA . ARG A 1 256 ? -6.633 13.624 18.698 1.00 98.56 256 ARG A CA 1
ATOM 2032 C C . ARG A 1 256 ? -7.105 12.408 19.480 1.00 98.56 256 ARG A C 1
ATOM 2034 O O . ARG A 1 256 ? -7.640 12.539 20.579 1.00 98.56 256 ARG A O 1
ATOM 2041 N N . CYS A 1 257 ? -6.861 11.214 18.945 1.00 98.75 257 CYS A N 1
ATOM 2042 C CA . CYS A 1 257 ? -7.350 9.966 19.519 1.00 98.75 257 CYS A CA 1
ATOM 2043 C C . CYS A 1 257 ? -6.438 8.784 19.173 1.00 98.75 257 CYS A C 1
ATOM 2045 O O . CYS A 1 257 ? -5.870 8.718 18.083 1.00 98.75 257 CYS A O 1
ATOM 2047 N N . THR A 1 258 ? -6.326 7.831 20.092 1.00 98.75 258 THR A N 1
ATOM 2048 C CA . THR A 1 258 ? -5.827 6.481 19.807 1.00 98.75 258 THR A CA 1
ATOM 2049 C C . THR A 1 258 ? -6.950 5.484 20.009 1.00 98.75 258 THR A C 1
ATOM 2051 O O . THR A 1 258 ? -7.773 5.654 20.905 1.00 98.75 258 THR A O 1
ATOM 2054 N N . GLY A 1 259 ? -6.992 4.423 19.220 1.00 98.44 259 GLY A N 1
ATOM 2055 C CA . GLY A 1 259 ? -8.016 3.404 19.385 1.00 98.44 259 GLY A CA 1
ATOM 2056 C C . GLY A 1 259 ? -7.596 2.054 18.855 1.00 98.44 259 GLY A C 1
ATOM 2057 O O . GLY A 1 259 ? -6.561 1.908 18.210 1.00 98.44 259 GLY A O 1
ATOM 2058 N N . SER A 1 260 ? -8.424 1.056 19.114 1.00 98.56 260 SER A N 1
ATOM 2059 C CA . SER A 1 260 ? -8.278 -0.256 18.506 1.00 98.56 260 SER A CA 1
ATOM 2060 C C . SER A 1 260 ? -9.635 -0.892 18.260 1.00 98.56 260 SER A C 1
ATOM 2062 O O . SER A 1 260 ? -10.644 -0.542 18.872 1.00 98.56 260 SER A O 1
ATOM 2064 N N . SER A 1 261 ? -9.675 -1.818 17.310 1.00 98.62 261 SER A N 1
ATOM 2065 C CA . SER A 1 261 ? -10.851 -2.642 17.055 1.00 98.62 261 SER A CA 1
ATOM 2066 C C . SER A 1 261 ? -10.420 -4.063 16.760 1.00 98.62 261 SER A C 1
ATOM 2068 O O . SER A 1 261 ? -9.447 -4.278 16.032 1.00 98.62 261 SER A O 1
ATOM 2070 N N . SER A 1 262 ? -11.166 -5.025 17.281 1.00 98.50 262 SER A N 1
ATOM 2071 C CA . SER A 1 262 ? -10.905 -6.440 17.072 1.00 98.50 262 SER A CA 1
ATOM 2072 C C . SER A 1 262 ? -12.043 -7.084 16.302 1.00 98.50 262 SER A C 1
ATOM 2074 O O . SER A 1 262 ? -13.197 -6.748 16.537 1.00 98.50 262 SER A O 1
ATOM 2076 N N . HIS A 1 263 ? -11.724 -8.003 15.396 1.00 98.56 263 HIS A N 1
ATOM 2077 C CA . HIS A 1 263 ? -12.654 -8.560 14.412 1.00 98.56 263 HIS A CA 1
ATOM 2078 C C . HIS A 1 263 ? -12.407 -10.047 14.221 1.00 98.56 263 HIS A C 1
ATOM 2080 O O . HIS A 1 263 ? -11.268 -10.499 14.336 1.00 98.56 263 HIS A O 1
ATOM 2086 N N . CYS A 1 264 ? -13.441 -10.807 13.877 1.00 98.19 264 CYS A N 1
ATOM 2087 C CA . CYS A 1 264 ? -13.285 -12.181 13.394 1.00 98.19 264 CYS A CA 1
ATOM 2088 C C . CYS A 1 264 ? -13.842 -12.345 11.982 1.00 98.19 264 CYS A C 1
ATOM 2090 O O . CYS A 1 264 ? -14.346 -11.390 11.401 1.00 98.19 264 CYS A O 1
ATOM 2092 N N . PHE A 1 265 ? -13.739 -13.553 11.433 1.00 98.38 265 PHE A N 1
ATOM 2093 C CA . PHE A 1 265 ? -14.399 -13.940 10.189 1.00 98.38 265 PHE A CA 1
ATOM 2094 C C . PHE A 1 265 ? -15.459 -14.995 10.476 1.00 98.38 265 PHE A C 1
ATOM 2096 O O . PHE A 1 265 ? -15.187 -15.965 11.187 1.00 98.38 265 PHE A O 1
ATOM 2103 N N . LEU A 1 266 ? -16.646 -14.828 9.897 1.00 98.19 266 LEU A N 1
ATOM 2104 C CA . LEU A 1 266 ? -17.723 -15.810 9.920 1.00 98.19 266 LEU A CA 1
ATOM 2105 C C . LEU A 1 266 ? -18.114 -16.195 8.491 1.00 98.19 266 LEU A C 1
ATOM 2107 O O . LEU A 1 266 ? -17.968 -15.406 7.557 1.00 98.19 266 LEU A O 1
ATOM 2111 N N . ASN A 1 267 ? -18.634 -17.406 8.325 1.00 96.75 267 ASN A N 1
ATOM 2112 C CA . ASN A 1 267 ? -19.330 -17.803 7.104 1.00 96.75 267 ASN A CA 1
ATOM 2113 C C . ASN A 1 267 ? -20.796 -17.309 7.107 1.00 96.75 267 ASN A C 1
ATOM 2115 O O . ASN A 1 267 ? -21.251 -16.692 8.074 1.00 96.75 267 ASN A O 1
ATOM 2119 N N . ARG A 1 268 ? -21.559 -17.604 6.045 1.00 92.44 268 ARG A N 1
ATOM 2120 C CA . ARG A 1 268 ? -22.977 -17.202 5.922 1.00 92.44 268 ARG A CA 1
ATOM 2121 C C . ARG A 1 268 ? -23.889 -17.788 7.000 1.00 92.44 268 ARG A C 1
ATOM 2123 O O . ARG A 1 268 ? -24.920 -17.201 7.303 1.00 92.44 268 ARG A O 1
ATOM 2130 N N . GLU A 1 269 ? -23.501 -18.905 7.608 1.00 94.81 269 GLU A N 1
ATOM 2131 C CA . GLU A 1 269 ? -24.228 -19.526 8.718 1.00 94.81 269 GLU A CA 1
ATOM 2132 C C . GLU A 1 269 ? -23.831 -18.946 10.089 1.00 94.81 269 GLU A C 1
ATOM 2134 O O . GLU A 1 269 ? -24.246 -19.470 11.123 1.00 94.81 269 GLU A O 1
ATOM 2139 N N . GLY A 1 270 ? -23.001 -17.896 10.122 1.00 93.69 270 GLY A N 1
ATOM 2140 C CA . GLY A 1 270 ? -22.552 -17.237 11.350 1.00 93.69 270 GLY A CA 1
ATOM 2141 C C . GLY A 1 270 ? -21.499 -18.024 12.138 1.00 93.69 270 GLY A C 1
ATOM 2142 O O . GLY A 1 270 ? -21.261 -17.731 13.309 1.00 93.69 270 GLY A O 1
ATOM 2143 N N . ARG A 1 271 ? -20.860 -19.031 11.532 1.00 96.44 271 ARG A N 1
ATOM 2144 C CA . ARG A 1 271 ? -19.833 -19.856 12.186 1.00 96.44 271 ARG A CA 1
ATOM 2145 C C . ARG A 1 271 ? -18.434 -19.277 11.967 1.00 96.44 271 ARG A C 1
ATOM 2147 O O . ARG A 1 271 ? -18.148 -18.853 10.846 1.00 96.44 271 ARG A O 1
ATOM 2154 N N . PRO A 1 272 ? -17.540 -19.321 12.976 1.00 97.12 272 PRO A N 1
ATOM 2155 C CA . PRO A 1 272 ? -16.151 -18.894 12.825 1.00 97.12 272 PRO A CA 1
ATOM 2156 C C . PRO A 1 272 ? -15.447 -19.554 11.638 1.00 97.12 272 PRO A C 1
ATOM 2158 O O . PRO A 1 272 ? -15.502 -20.771 11.459 1.00 97.12 272 PRO A O 1
ATOM 2161 N N . LEU A 1 273 ? -14.753 -18.738 10.851 1.00 97.44 273 LEU A N 1
ATOM 2162 C CA . LEU A 1 273 ? -14.073 -19.128 9.626 1.00 97.44 273 LEU A CA 1
ATOM 2163 C C . LEU A 1 273 ? -12.579 -18.805 9.725 1.00 97.44 273 LEU A C 1
ATOM 2165 O O . LEU A 1 273 ? -12.176 -17.724 10.145 1.00 97.44 273 LEU A O 1
ATOM 2169 N N . SER A 1 274 ? -11.743 -19.762 9.323 1.00 97.69 274 SER A N 1
ATOM 2170 C CA . SER A 1 274 ? -10.299 -19.562 9.211 1.00 97.69 274 SER A CA 1
ATOM 2171 C C . SER A 1 274 ? -9.937 -19.196 7.776 1.00 97.69 274 SER A C 1
ATOM 2173 O O . SER A 1 274 ? -10.075 -20.029 6.876 1.00 97.69 274 SER A O 1
ATOM 2175 N N . LEU A 1 275 ? -9.412 -17.988 7.564 1.00 97.56 275 LEU A N 1
ATOM 2176 C CA . LEU A 1 275 ? -8.914 -17.549 6.260 1.00 97.56 275 LEU A CA 1
ATOM 2177 C C . LEU A 1 275 ? -7.783 -18.441 5.755 1.00 97.56 275 LEU A C 1
ATOM 2179 O O . LEU A 1 275 ? -7.727 -18.711 4.564 1.00 97.56 275 LEU A O 1
ATOM 2183 N N . LYS A 1 276 ? -6.948 -18.998 6.640 1.00 97.00 276 LYS A N 1
ATOM 2184 C CA . LYS A 1 276 ? -5.888 -19.937 6.239 1.00 97.00 276 LYS A CA 1
ATOM 2185 C C . LYS A 1 276 ? -6.429 -21.131 5.444 1.00 97.00 276 LYS A C 1
ATOM 2187 O O . LYS A 1 276 ? -5.758 -21.609 4.539 1.00 97.00 276 LYS A O 1
ATOM 2192 N N . LYS A 1 277 ? -7.631 -21.612 5.779 1.00 96.25 277 LYS A N 1
ATOM 2193 C CA . LYS A 1 277 ? -8.285 -22.728 5.076 1.00 96.25 277 LYS A CA 1
ATOM 2194 C C . LYS A 1 277 ? -9.180 -22.248 3.937 1.00 96.25 277 LYS A C 1
ATOM 2196 O O . LYS A 1 277 ? -9.151 -22.822 2.859 1.00 96.25 277 LYS A O 1
ATOM 2201 N N . ALA A 1 278 ? -9.991 -21.223 4.189 1.00 96.31 278 ALA A N 1
ATOM 2202 C CA . ALA A 1 278 ? -11.021 -20.784 3.251 1.00 96.31 278 ALA A CA 1
ATOM 2203 C C . ALA A 1 278 ? -10.476 -19.897 2.120 1.00 96.31 278 ALA A C 1
ATOM 2205 O O . ALA A 1 278 ? -10.986 -19.950 1.006 1.00 96.31 278 ALA A O 1
ATOM 2206 N N . ARG A 1 279 ? -9.470 -19.060 2.408 1.00 97.00 279 ARG A N 1
ATOM 2207 C CA . ARG A 1 279 ? -8.865 -18.085 1.484 1.00 97.00 279 ARG A CA 1
ATOM 2208 C C . ARG A 1 279 ? -7.356 -17.933 1.762 1.00 97.00 279 ARG A C 1
ATOM 2210 O O . ARG A 1 279 ? -6.945 -16.899 2.296 1.00 97.00 279 ARG A O 1
ATOM 2217 N N . PRO A 1 280 ? -6.516 -18.924 1.399 1.00 97.00 280 PRO A N 1
ATOM 2218 C CA . PRO A 1 280 ? -5.077 -18.900 1.687 1.00 97.00 280 PRO A CA 1
ATOM 2219 C C . PRO A 1 280 ? -4.373 -17.614 1.226 1.00 97.00 280 PRO A C 1
ATOM 2221 O O . PRO A 1 280 ? -3.621 -17.028 1.996 1.00 97.00 280 PRO A O 1
ATOM 2224 N N . GLY A 1 281 ? -4.715 -17.089 0.043 1.00 95.88 281 GLY A N 1
ATOM 2225 C CA . GLY A 1 281 ? -4.138 -15.831 -0.448 1.00 95.88 281 GLY A CA 1
ATOM 2226 C C . GLY A 1 281 ? -4.485 -14.608 0.414 1.00 95.88 281 GLY A C 1
ATOM 2227 O O . GLY A 1 281 ? -3.642 -13.747 0.635 1.00 95.88 281 GLY A O 1
ATOM 2228 N N . TRP A 1 282 ? -5.698 -14.528 0.976 1.00 97.19 282 TRP A N 1
ATOM 2229 C CA . TRP A 1 282 ? -6.041 -13.449 1.921 1.00 97.19 282 TRP A CA 1
ATOM 2230 C C . TRP A 1 282 ? -5.319 -13.632 3.252 1.00 97.19 282 TRP A C 1
ATOM 2232 O O . TRP A 1 282 ? -4.965 -12.659 3.916 1.00 97.19 282 TRP A O 1
ATOM 2242 N N . HIS A 1 283 ? -5.086 -14.888 3.638 1.00 97.62 283 HIS A N 1
ATOM 2243 C CA . HIS A 1 283 ? -4.292 -15.197 4.810 1.00 97.62 283 HIS A CA 1
ATOM 2244 C C . HIS A 1 283 ? -2.838 -14.761 4.664 1.00 97.62 283 HIS A C 1
ATOM 2246 O O . HIS A 1 283 ? -2.317 -14.174 5.607 1.00 97.62 283 HIS A O 1
ATOM 2252 N N . GLU A 1 284 ? -2.220 -14.970 3.509 1.00 96.25 284 GLU A N 1
ATOM 2253 C CA . GLU A 1 284 ? -0.862 -14.502 3.226 1.00 96.25 284 GLU A CA 1
ATOM 2254 C C . GLU A 1 284 ? -0.780 -12.972 3.257 1.00 96.25 284 GLU A C 1
ATOM 2256 O O . GLU A 1 284 ? 0.078 -12.430 3.949 1.00 96.25 284 GLU A O 1
ATOM 2261 N N . ILE A 1 285 ? -1.731 -12.280 2.614 1.00 96.50 285 ILE A N 1
ATOM 2262 C CA . ILE A 1 285 ? -1.802 -10.808 2.605 1.00 96.50 285 ILE A CA 1
ATOM 2263 C C . ILE A 1 285 ? -1.871 -10.248 4.030 1.00 96.50 285 ILE A C 1
ATOM 2265 O O . ILE A 1 285 ? -1.035 -9.436 4.412 1.00 96.50 285 ILE A O 1
ATOM 2269 N N . LEU A 1 286 ? -2.838 -10.696 4.839 1.00 96.88 286 LEU A N 1
ATOM 2270 C CA . LEU A 1 286 ? -2.983 -10.193 6.208 1.00 96.88 286 LEU A CA 1
ATOM 2271 C C . LEU A 1 286 ? -1.799 -10.583 7.097 1.00 96.88 286 LEU A C 1
ATOM 2273 O O . LEU A 1 286 ? -1.410 -9.792 7.947 1.00 96.88 286 LEU A O 1
ATOM 2277 N N . SER A 1 287 ? -1.209 -11.766 6.899 1.00 96.25 287 SER A N 1
ATOM 2278 C CA . SER A 1 287 ? -0.013 -12.182 7.647 1.00 96.25 287 SER A CA 1
ATOM 2279 C C . SER A 1 287 ? 1.184 -11.283 7.348 1.00 96.25 287 SER A C 1
ATOM 2281 O O . SER A 1 287 ? 1.908 -10.925 8.270 1.00 96.25 287 SER A O 1
ATOM 2283 N N . ALA A 1 288 ? 1.364 -10.881 6.087 1.00 93.94 288 ALA A N 1
ATOM 2284 C CA . ALA A 1 288 ? 2.445 -9.989 5.674 1.00 93.94 288 ALA A CA 1
ATOM 2285 C C . ALA A 1 288 ? 2.291 -8.559 6.221 1.00 93.94 288 ALA A C 1
ATOM 2287 O O . ALA A 1 288 ? 3.287 -7.863 6.390 1.00 93.94 288 ALA A O 1
ATOM 2288 N N . CYS A 1 289 ? 1.061 -8.133 6.523 1.00 95.06 289 CYS A N 1
ATOM 2289 C CA . CYS A 1 289 ? 0.775 -6.801 7.051 1.00 95.06 289 CYS A CA 1
ATOM 2290 C C . CYS A 1 289 ? 0.883 -6.681 8.577 1.00 95.06 289 CYS A C 1
ATOM 2292 O O . CYS A 1 289 ? 0.787 -5.563 9.090 1.00 95.06 289 CYS A O 1
ATOM 2294 N N . VAL A 1 290 ? 1.013 -7.791 9.316 1.00 93.56 290 VAL A N 1
ATOM 2295 C CA . VAL A 1 290 ? 1.133 -7.725 10.780 1.00 93.56 290 VAL A CA 1
ATOM 2296 C C . VAL A 1 290 ? 2.414 -6.982 11.125 1.00 93.56 290 VAL A C 1
ATOM 2298 O O . VAL A 1 290 ? 3.492 -7.347 10.655 1.00 93.56 290 VAL A O 1
ATOM 2301 N N . ARG A 1 291 ? 2.290 -5.939 11.948 1.00 79.50 291 ARG A N 1
ATOM 2302 C CA . ARG A 1 291 ? 3.437 -5.167 12.421 1.00 79.50 291 ARG A CA 1
ATOM 2303 C C . ARG A 1 291 ? 4.420 -6.114 13.122 1.00 79.50 291 ARG A C 1
ATOM 2305 O O . ARG A 1 291 ? 4.031 -6.783 14.079 1.00 79.50 291 ARG A O 1
ATOM 2312 N N . LYS A 1 292 ? 5.647 -6.190 12.602 1.00 61.66 292 LYS A N 1
ATOM 2313 C CA . LYS A 1 292 ? 6.763 -6.893 13.245 1.00 61.66 292 LYS A CA 1
ATOM 2314 C C . LYS A 1 292 ? 7.251 -6.114 14.465 1.00 61.66 292 LYS A C 1
ATOM 2316 O O . LYS A 1 292 ? 7.191 -4.861 14.420 1.00 61.66 292 LYS A O 1
#

Nearest PDB structures (foldseek):
  6fdg-assembly1_D  TM=9.554E-01  e=1.115E-14  Staphylococcus aureus
  1z54-assembly1_C  TM=9.334E-01  e=1.000E-12  Thermus thermophilus HB8
  5v10-assembly1_B-2  TM=9.206E-01  e=2.132E-11  Pseudomonas aeruginosa PAO1
  5v10-assembly1_A-2  TM=8.816E-01  e=1.073E-11  Pseudomonas aeruginosa PAO1
  5eo2-assembly2_C  TM=8.671E-01  e=2.759E-10  Staphylococcus aureus subsp. aureus Mu50

Sequence (292 aa):
MARPEDLEPAAAIEAAGFPPAEAAGKEDIRQRIETFPESFFVAESGDRLIGFVNGAVSDEIALPDSAYHDLSGHDPEGCCQQIFGLNVLAEYRRQGIGEALMRHMIRSAFIRGKKAVILTCKEHMIPFYTRLGYTLIGKADSVHGGACWYEMRYIFRPYTHTVQYYETDQMGCVHHSNYIRWFEEARTDYLNRLGIGYGLMEREGIVSPVLSVQAEYRTMTRFAETVDIELSLAHYNGIKFTVEYRVADHASGELRCTGSSSHCFLNREGRPLSLKKARPGWHEILSACVRK

Foldseek 3Di:
DDDLVCLVLAQVQQPVFDDPLQGDHSVLSNCQCVPCVLFKAFDDDVPHTFWIKGAAAAQDPADEPVRSPDVVRHDLLHQEAETSDTTGHPVCPPVCPSVVRVLVNQLSCVLLNHQKYKYKDDPVCVVVVVVVQWDWPAWGPYCRSNDTITIIMRGDFFDKDFAAPVQDDPVQFGDPCVVVVVVVVRVQVSCVSNVNHQVNCVVLQKHKDWPDKFKDFDDTHHHRWMWGKDKAFADDDQFKTKMKIFIAGPPPRHTGMIMMIMIGMAGNVRHGDGCVPSPVPVVVSSVSRHDD